Protein AF-A0A0S3T2E9-F1 (afdb_monomer)

Nearest PDB structures (foldseek):
  4ppu-assembly1_A-2  TM=9.174E-01  e=3.059E-20  Arabidopsis thaliana
  4ppv-assembly1_A-2  TM=9.231E-01  e=8.666E-20  Arabidopsis thaliana
  6hjw-assembly1_A  TM=9.260E-01  e=7.290E-19  Zea mays
  5w6y-assembly1_A  TM=8.974E-01  e=1.015E-18  Physcomitrium patens
  6h3p-assembly1_B  TM=9.304E-01  e=1.329E-16  Zea mays

Structure (mmCIF, N/CA/C/O backbone):
data_AF-A0A0S3T2E9-F1
#
_entry.id   AF-A0A0S3T2E9-F1
#
loop_
_atom_site.group_PDB
_atom_site.id
_atom_site.type_symbol
_atom_site.label_atom_id
_atom_site.label_alt_id
_atom_site.label_comp_id
_atom_site.label_asym_id
_atom_site.label_entity_id
_atom_site.label_seq_id
_atom_site.pdbx_PDB_ins_code
_atom_site.Cartn_x
_atom_site.Cartn_y
_atom_site.Cartn_z
_atom_site.occupancy
_atom_site.B_iso_or_equiv
_atom_site.auth_seq_id
_atom_site.auth_comp_id
_atom_site.auth_asym_id
_atom_site.auth_atom_id
_atom_site.pdbx_PDB_model_num
ATOM 1 N N . MET A 1 1 ? 23.818 -41.810 15.543 1.00 34.84 1 MET A N 1
ATOM 2 C CA . MET A 1 1 ? 24.641 -41.874 14.319 1.00 34.84 1 MET A CA 1
ATOM 3 C C . MET A 1 1 ? 23.727 -41.564 13.155 1.00 34.84 1 MET A C 1
ATOM 5 O O . MET A 1 1 ? 22.864 -42.369 12.834 1.00 34.84 1 MET A O 1
ATOM 9 N N . GLU A 1 2 ? 23.840 -40.336 12.664 1.00 32.97 2 GLU A N 1
ATOM 10 C CA . GLU A 1 2 ? 23.031 -39.738 11.602 1.00 32.97 2 GLU A CA 1
ATOM 11 C C . GLU A 1 2 ? 23.314 -40.401 10.249 1.00 32.97 2 GLU A C 1
ATOM 13 O O . GLU A 1 2 ? 24.470 -40.634 9.898 1.00 32.97 2 GLU A O 1
ATOM 18 N N . ALA A 1 3 ? 22.259 -40.667 9.479 1.00 31.02 3 ALA A N 1
ATOM 19 C CA . ALA A 1 3 ? 22.350 -40.986 8.062 1.00 31.02 3 ALA A CA 1
ATOM 20 C C . ALA A 1 3 ? 22.000 -39.720 7.269 1.00 31.02 3 ALA A C 1
ATOM 22 O O . ALA A 1 3 ? 20.840 -39.321 7.178 1.00 31.02 3 ALA A O 1
ATOM 23 N N . ILE A 1 4 ? 23.031 -39.066 6.736 1.00 31.66 4 ILE A N 1
ATOM 24 C CA . ILE A 1 4 ? 22.919 -37.922 5.832 1.00 31.66 4 ILE A CA 1
ATOM 25 C C . ILE A 1 4 ? 22.597 -38.469 4.437 1.00 31.66 4 ILE A C 1
ATOM 27 O O . ILE A 1 4 ? 23.461 -39.036 3.769 1.00 31.66 4 ILE A O 1
ATOM 31 N N . LEU A 1 5 ? 21.350 -38.305 3.996 1.00 34.97 5 LEU A N 1
ATOM 32 C CA . LEU A 1 5 ? 20.956 -38.501 2.602 1.00 34.97 5 LEU A CA 1
ATOM 33 C C . LEU A 1 5 ? 21.457 -37.306 1.780 1.00 34.97 5 LEU A C 1
ATOM 35 O O . LEU A 1 5 ? 20.970 -36.184 1.914 1.00 34.97 5 LEU A O 1
ATOM 39 N N . GLN A 1 6 ? 22.467 -37.561 0.949 1.00 32.22 6 GLN A N 1
ATOM 40 C CA . GLN A 1 6 ? 22.971 -36.622 -0.046 1.00 32.22 6 GLN A CA 1
ATOM 41 C C . GLN A 1 6 ? 21.934 -36.438 -1.163 1.00 32.22 6 GLN A C 1
ATOM 43 O O . GLN A 1 6 ? 21.654 -37.366 -1.918 1.00 32.22 6 GLN A O 1
ATOM 48 N N . LEU A 1 7 ? 21.392 -35.228 -1.293 1.00 34.00 7 LEU A N 1
ATOM 49 C CA . LEU A 1 7 ? 20.708 -34.777 -2.504 1.00 34.00 7 LEU A CA 1
ATOM 50 C C . LEU A 1 7 ? 21.764 -34.240 -3.481 1.00 34.00 7 LEU A C 1
ATOM 52 O O . LEU A 1 7 ? 22.443 -33.255 -3.192 1.00 34.00 7 LEU A O 1
ATOM 56 N N . GLN A 1 8 ? 21.919 -34.902 -4.630 1.00 31.94 8 GLN A N 1
ATOM 57 C CA . GLN A 1 8 ? 22.721 -34.405 -5.751 1.00 31.94 8 GLN A CA 1
ATOM 58 C C . GLN A 1 8 ? 22.054 -33.168 -6.386 1.00 31.94 8 GLN A C 1
ATOM 60 O O . GLN A 1 8 ? 20.843 -33.188 -6.609 1.00 31.94 8 GLN A O 1
ATOM 65 N N . PRO A 1 9 ? 22.811 -32.118 -6.755 1.00 38.69 9 PRO A N 1
ATOM 66 C CA . PRO A 1 9 ? 22.281 -31.002 -7.524 1.00 38.69 9 PRO A CA 1
ATOM 67 C C . PRO A 1 9 ? 22.442 -31.284 -9.026 1.00 38.69 9 PRO A C 1
ATOM 69 O O . PRO A 1 9 ? 23.556 -31.312 -9.546 1.00 38.69 9 PRO A O 1
ATOM 72 N N . LEU A 1 10 ? 21.334 -31.459 -9.745 1.00 31.42 10 LEU A N 1
ATOM 73 C CA . LEU A 1 10 ? 21.306 -31.413 -11.211 1.00 31.42 10 LEU A CA 1
ATOM 74 C C . LEU A 1 10 ? 20.661 -30.099 -11.659 1.00 31.42 10 LEU A C 1
ATOM 76 O O . LEU A 1 10 ? 19.488 -30.043 -12.004 1.00 31.42 10 LEU A O 1
ATOM 80 N N . LEU A 1 11 ? 21.456 -29.031 -11.662 1.00 32.81 11 LEU A N 1
ATOM 81 C CA . LEU A 1 11 ? 21.199 -27.829 -12.455 1.00 32.81 11 LEU A CA 1
ATOM 82 C C . LEU A 1 11 ? 22.485 -27.531 -13.230 1.00 32.81 11 LEU A C 1
ATOM 84 O O . LEU A 1 11 ? 23.512 -27.158 -12.665 1.00 32.81 11 LEU A O 1
ATOM 88 N N . ASN A 1 12 ? 22.444 -27.798 -14.534 1.00 28.91 12 ASN A N 1
ATOM 89 C CA . ASN A 1 12 ? 23.559 -27.649 -15.463 1.00 28.91 12 ASN A CA 1
ATOM 90 C C . ASN A 1 12 ? 23.765 -26.156 -15.786 1.00 28.91 12 ASN A C 1
ATOM 92 O O . ASN A 1 12 ? 23.205 -25.623 -16.741 1.00 28.91 12 ASN A O 1
ATOM 96 N N . ILE A 1 13 ? 24.540 -25.463 -14.946 1.00 35.50 13 ILE A N 1
ATOM 97 C CA . ILE A 1 13 ? 24.878 -24.036 -15.076 1.00 35.50 13 ILE A CA 1
ATOM 98 C C . ILE A 1 13 ? 26.020 -23.881 -16.093 1.00 35.50 13 ILE A C 1
ATOM 100 O O . ILE A 1 13 ? 27.179 -23.693 -15.725 1.00 35.50 13 ILE A O 1
ATOM 104 N N . LYS A 1 14 ? 25.721 -23.994 -17.393 1.00 30.06 14 LYS A N 1
ATOM 105 C CA . LYS A 1 14 ? 26.705 -23.724 -18.464 1.00 30.06 14 LYS A CA 1
ATOM 106 C C . LYS A 1 14 ? 26.243 -22.775 -19.570 1.00 30.06 14 LYS A C 1
ATOM 108 O O . LYS A 1 14 ? 26.905 -22.668 -20.596 1.00 30.06 14 LYS A O 1
ATOM 113 N N . SER A 1 15 ? 25.177 -22.006 -19.375 1.00 33.12 15 SER A N 1
ATOM 114 C CA . SER A 1 15 ? 24.866 -20.891 -20.283 1.00 33.12 15 SER A CA 1
ATOM 115 C C . SER A 1 15 ? 24.197 -19.742 -19.545 1.00 33.12 15 SER A C 1
ATOM 117 O O . SER A 1 15 ? 22.994 -19.548 -19.625 1.00 33.12 15 SER A O 1
ATOM 119 N N . ILE A 1 16 ? 25.000 -18.971 -18.814 1.00 32.75 16 ILE A N 1
ATOM 120 C CA . ILE A 1 16 ? 24.655 -17.592 -18.465 1.00 32.75 16 ILE A CA 1
ATOM 121 C C . ILE A 1 16 ? 25.802 -16.744 -19.002 1.00 32.75 16 ILE A C 1
ATOM 123 O O . ILE A 1 16 ? 26.872 -16.656 -18.399 1.00 32.75 16 ILE A O 1
ATOM 127 N N . CYS A 1 17 ? 25.603 -16.206 -20.205 1.00 27.00 17 CYS A N 1
ATOM 128 C CA . CYS A 1 17 ? 26.492 -15.209 -20.778 1.00 27.00 17 CYS A CA 1
ATOM 129 C C . CYS A 1 17 ? 26.512 -13.987 -19.857 1.00 27.00 17 CYS A C 1
ATOM 131 O O . CYS A 1 17 ? 25.498 -13.327 -19.639 1.00 27.00 17 CYS A O 1
ATOM 133 N N . TYR A 1 18 ? 27.693 -13.699 -19.322 1.00 34.84 18 TYR A N 1
ATOM 134 C CA . TYR A 1 18 ? 28.012 -12.425 -18.702 1.00 34.84 18 TYR A CA 1
ATOM 135 C C . TYR A 1 18 ? 28.008 -11.334 -19.773 1.00 34.84 18 TYR A C 1
ATOM 137 O O . TYR A 1 18 ? 28.762 -11.454 -20.733 1.00 34.84 18 TYR A O 1
ATOM 145 N N . LEU A 1 19 ? 27.197 -10.287 -19.577 1.00 31.33 19 LEU A N 1
ATOM 146 C CA . LEU A 1 19 ? 27.531 -8.859 -19.746 1.00 31.33 19 LEU A CA 1
ATOM 147 C C . LEU A 1 19 ? 26.244 -8.020 -19.838 1.00 31.33 19 LEU A C 1
ATOM 149 O O . LEU A 1 19 ? 25.666 -7.850 -20.906 1.00 31.33 19 LEU A O 1
ATOM 153 N N . SER A 1 20 ? 25.840 -7.415 -18.722 1.00 30.44 20 SER A N 1
ATOM 154 C CA . SER A 1 20 ? 25.191 -6.100 -18.735 1.00 30.44 20 SER A CA 1
ATOM 155 C C . SER A 1 20 ? 25.573 -5.350 -17.446 1.00 30.44 20 SER A C 1
ATOM 157 O O . SER A 1 20 ? 25.893 -5.990 -16.434 1.00 30.44 20 SER A O 1
ATOM 159 N N . PRO A 1 21 ? 25.667 -4.009 -17.473 1.00 33.84 21 PRO A N 1
ATOM 160 C CA . PRO A 1 21 ? 26.089 -3.235 -16.317 1.00 33.84 21 PRO A CA 1
ATOM 161 C C . PRO A 1 21 ? 25.023 -3.355 -15.225 1.00 33.84 21 PRO A C 1
ATOM 163 O O . PRO A 1 21 ? 23.866 -2.999 -15.425 1.00 33.84 21 PRO A O 1
ATOM 166 N N . LYS A 1 22 ? 25.436 -3.898 -14.076 1.00 30.44 22 LYS A N 1
ATOM 167 C CA . LYS A 1 22 ? 24.608 -4.107 -12.882 1.00 30.44 22 LYS A CA 1
ATOM 168 C C . LYS A 1 22 ? 23.787 -2.844 -12.572 1.00 30.44 22 LYS A C 1
ATOM 170 O O . LYS A 1 22 ? 24.407 -1.793 -12.383 1.00 30.44 22 LYS A O 1
ATOM 175 N N . PRO A 1 23 ? 22.454 -2.914 -12.415 1.00 31.58 23 PRO A N 1
ATOM 176 C CA . PRO A 1 23 ? 21.771 -1.887 -11.652 1.00 31.58 23 PRO A CA 1
ATOM 177 C C . PRO A 1 23 ? 22.302 -1.980 -10.218 1.00 31.58 23 PRO A C 1
ATOM 179 O O . PRO A 1 23 ? 22.305 -3.048 -9.599 1.00 31.58 23 PRO A O 1
ATOM 182 N N . ILE A 1 24 ? 22.822 -0.869 -9.700 1.00 34.72 24 ILE A N 1
ATOM 183 C CA . ILE A 1 24 ? 23.063 -0.718 -8.268 1.00 34.72 24 ILE A CA 1
ATOM 184 C C . ILE A 1 24 ? 21.674 -0.733 -7.632 1.00 34.72 24 ILE A C 1
ATOM 186 O O . ILE A 1 24 ? 21.003 0.291 -7.576 1.00 34.72 24 ILE A O 1
ATOM 190 N N . ILE A 1 25 ? 21.218 -1.911 -7.203 1.00 37.31 25 ILE A N 1
ATOM 191 C CA . ILE A 1 25 ? 20.037 -2.028 -6.355 1.00 37.31 25 ILE A CA 1
ATOM 192 C C . ILE A 1 25 ? 20.420 -1.345 -5.045 1.00 37.31 25 ILE A C 1
ATOM 194 O O . ILE A 1 25 ? 21.145 -1.910 -4.223 1.00 37.31 25 ILE A O 1
ATOM 198 N N . PHE A 1 26 ? 19.977 -0.103 -4.864 1.00 32.19 26 PHE A N 1
ATOM 199 C CA . PHE A 1 26 ? 20.028 0.560 -3.571 1.00 32.19 26 PHE A CA 1
ATOM 200 C C . PHE A 1 26 ? 19.029 -0.171 -2.668 1.00 32.19 26 PHE A C 1
ATOM 202 O O . PHE A 1 26 ? 17.847 0.158 -2.603 1.00 32.19 26 PHE A O 1
ATOM 209 N N . LEU A 1 27 ? 19.491 -1.230 -1.999 1.00 36.09 27 LEU A N 1
ATOM 210 C CA . LEU A 1 27 ? 18.759 -1.831 -0.895 1.00 36.09 27 LEU A CA 1
ATOM 211 C C . LEU A 1 27 ? 18.728 -0.796 0.230 1.00 36.09 27 LEU A C 1
ATOM 213 O O . LEU A 1 27 ? 19.601 -0.786 1.093 1.00 36.09 27 LEU A O 1
ATOM 217 N N . HIS A 1 28 ? 17.705 0.056 0.261 1.00 35.88 28 HIS A N 1
ATOM 218 C CA . HIS A 1 28 ? 17.359 0.802 1.469 1.00 35.88 28 HIS A CA 1
ATOM 219 C C . HIS A 1 28 ? 16.667 -0.144 2.467 1.00 35.88 28 HIS A C 1
ATOM 221 O O . HIS A 1 28 ? 15.559 0.092 2.942 1.00 35.88 28 HIS A O 1
ATOM 227 N N . GLN A 1 29 ? 17.314 -1.272 2.768 1.00 37.31 29 GLN A N 1
ATOM 228 C CA . GLN A 1 29 ? 16.995 -2.043 3.954 1.00 37.31 29 GLN A CA 1
ATOM 229 C C . GLN A 1 29 ? 17.693 -1.322 5.101 1.00 37.31 29 GLN A C 1
ATOM 231 O O . GLN A 1 29 ? 18.920 -1.261 5.145 1.00 37.31 29 GLN A O 1
ATOM 236 N N . ASN A 1 30 ? 16.905 -0.722 5.992 1.00 32.94 30 ASN A N 1
ATOM 237 C CA . ASN A 1 30 ? 17.382 -0.087 7.217 1.00 32.94 30 ASN A CA 1
ATOM 238 C C . ASN A 1 30 ? 18.046 -1.135 8.132 1.00 32.94 30 ASN A C 1
ATOM 240 O O . ASN A 1 30 ? 17.470 -1.557 9.134 1.00 32.94 30 ASN A O 1
ATOM 244 N N . PHE A 1 31 ? 19.262 -1.569 7.806 1.00 30.44 31 PHE A N 1
ATOM 245 C CA . PHE A 1 31 ? 20.109 -2.303 8.729 1.00 30.44 31 PHE A CA 1
ATOM 246 C C . PHE A 1 31 ? 20.724 -1.291 9.687 1.00 30.44 31 PHE A C 1
ATOM 248 O O . PHE A 1 31 ? 21.661 -0.568 9.350 1.00 30.44 31 PHE A O 1
ATOM 255 N N . ARG A 1 32 ? 20.191 -1.235 10.910 1.00 27.89 32 ARG A N 1
ATOM 256 C CA . ARG A 1 32 ? 20.939 -0.634 12.017 1.00 27.89 32 ARG A CA 1
ATOM 257 C C . ARG A 1 32 ? 22.253 -1.413 12.187 1.00 27.89 32 ARG A C 1
ATOM 259 O O . ARG A 1 32 ? 22.231 -2.640 12.076 1.00 27.89 32 ARG A O 1
ATOM 266 N N . PRO A 1 33 ? 23.385 -0.739 12.453 1.00 24.70 33 PRO A N 1
ATOM 267 C CA . PRO A 1 33 ? 24.666 -1.412 12.607 1.00 24.70 33 PRO A CA 1
ATOM 268 C C . PRO A 1 33 ? 24.594 -2.413 13.765 1.00 24.70 33 PRO A C 1
ATOM 270 O O . PRO A 1 33 ? 24.271 -2.054 14.897 1.00 24.70 33 PRO A O 1
ATOM 273 N N . LEU A 1 34 ? 24.888 -3.680 13.467 1.00 28.44 34 LEU A N 1
ATOM 274 C CA . LEU A 1 34 ? 25.028 -4.743 14.457 1.00 28.44 34 LEU A CA 1
ATOM 275 C C . LEU A 1 34 ? 26.347 -4.536 15.210 1.00 28.44 34 LEU A C 1
ATOM 277 O O . LEU A 1 34 ? 27.395 -5.034 14.801 1.00 28.44 34 LEU A O 1
ATOM 281 N N . THR A 1 35 ? 26.317 -3.790 16.311 1.00 29.17 35 THR A N 1
ATOM 282 C CA . THR A 1 35 ? 27.410 -3.809 17.288 1.00 29.17 35 THR A CA 1
ATOM 283 C C . THR A 1 35 ? 27.222 -4.996 18.232 1.00 29.17 35 THR A C 1
ATOM 285 O O . THR A 1 35 ? 26.118 -5.316 18.668 1.00 29.17 35 THR A O 1
ATOM 288 N N . ARG A 1 36 ? 28.325 -5.701 18.507 1.00 30.69 36 ARG A N 1
ATOM 289 C CA . ARG A 1 36 ? 28.404 -6.987 19.224 1.00 30.69 36 ARG A CA 1
ATOM 290 C C . ARG A 1 36 ? 28.204 -6.844 20.743 1.00 30.69 36 ARG A C 1
ATOM 292 O O . ARG A 1 36 ? 28.965 -7.400 21.528 1.00 30.69 36 ARG A O 1
ATOM 299 N N . SER A 1 37 ? 27.179 -6.112 21.151 1.00 27.97 37 SER A N 1
ATOM 300 C CA . SER A 1 37 ? 26.764 -5.949 22.542 1.00 27.97 37 SER A CA 1
ATOM 301 C C . SER A 1 37 ? 25.318 -6.403 22.639 1.00 27.97 37 SER A C 1
ATOM 303 O O . SER A 1 37 ? 24.521 -6.019 21.793 1.00 27.97 37 SER A O 1
ATOM 305 N N . ARG A 1 38 ? 25.009 -7.257 23.626 1.00 31.12 38 ARG A N 1
ATOM 306 C CA . ARG A 1 38 ? 23.675 -7.798 23.963 1.00 31.12 38 ARG A CA 1
ATOM 307 C C . ARG A 1 38 ? 22.554 -6.871 23.462 1.00 31.12 38 ARG A C 1
ATOM 309 O O . ARG A 1 38 ? 22.278 -5.849 24.081 1.00 31.12 38 ARG A O 1
ATOM 316 N N . VAL A 1 39 ? 21.983 -7.192 22.299 1.00 31.64 39 VAL A N 1
ATOM 317 C CA . VAL A 1 39 ? 21.050 -6.298 21.611 1.00 31.64 39 VAL A CA 1
ATOM 318 C C . VAL A 1 39 ? 19.701 -6.401 22.308 1.00 31.64 39 VAL A C 1
ATOM 320 O O . VAL A 1 39 ? 18.877 -7.248 21.977 1.00 31.64 39 VAL A O 1
ATOM 323 N N . THR A 1 40 ? 19.462 -5.540 23.290 1.00 26.44 40 THR A N 1
ATOM 324 C CA . THR A 1 40 ? 18.099 -5.103 23.567 1.00 26.44 40 THR A CA 1
ATOM 325 C C . THR A 1 40 ? 17.704 -4.195 22.405 1.00 26.44 40 THR A C 1
ATOM 327 O O . THR A 1 40 ? 18.130 -3.044 22.315 1.00 26.44 40 THR A O 1
ATOM 330 N N . PHE A 1 41 ? 16.932 -4.727 21.454 1.00 32.59 41 PHE A N 1
ATOM 331 C CA . PHE A 1 41 ? 16.253 -3.903 20.457 1.00 32.59 41 PHE A CA 1
ATOM 332 C C . PHE A 1 41 ? 15.190 -3.074 21.189 1.00 32.59 41 PHE A C 1
ATOM 334 O O . PHE A 1 41 ? 14.021 -3.432 21.225 1.00 32.59 41 PHE A O 1
ATOM 341 N N . CYS A 1 42 ? 15.591 -1.961 21.804 1.00 29.56 42 CYS A N 1
ATOM 342 C CA . CYS A 1 42 ? 14.651 -0.917 22.194 1.00 29.56 42 CYS A CA 1
ATOM 343 C C . CYS A 1 42 ? 14.194 -0.217 20.908 1.00 29.56 42 CYS A C 1
ATOM 345 O O . CYS A 1 42 ? 14.754 0.804 20.503 1.00 29.56 42 CYS A O 1
ATOM 347 N N . SER A 1 43 ? 13.209 -0.790 20.216 1.00 40.94 43 SER A N 1
ATOM 348 C CA . SER A 1 43 ? 12.383 0.001 19.310 1.00 40.94 43 SER A CA 1
ATOM 349 C C . SER A 1 43 ? 11.519 0.898 20.189 1.00 40.94 43 SER A C 1
ATOM 351 O O . SER A 1 43 ? 10.707 0.410 20.970 1.00 40.94 43 SER A O 1
ATOM 353 N N . SER A 1 44 ? 11.735 2.207 20.118 1.00 44.22 44 SER A N 1
ATOM 354 C CA . SER A 1 44 ? 10.836 3.196 20.709 1.00 44.22 44 SER A CA 1
ATOM 355 C C . SER A 1 44 ? 9.416 2.970 20.191 1.00 44.22 44 SER A C 1
ATOM 357 O O . SER A 1 44 ? 9.244 2.749 18.991 1.00 44.22 44 SER A O 1
ATOM 359 N N . SER A 1 45 ? 8.420 3.031 21.074 1.00 43.59 45 SER A N 1
ATOM 360 C CA . SER A 1 45 ? 7.013 2.938 20.689 1.00 43.59 45 SER A CA 1
ATOM 361 C C . SER A 1 45 ? 6.645 4.043 19.677 1.00 43.59 45 SER A C 1
ATOM 363 O O . SER A 1 45 ? 7.144 5.169 19.790 1.00 43.59 45 SER A O 1
ATOM 365 N N . PRO A 1 46 ? 5.791 3.758 18.679 1.00 52.03 46 PRO A N 1
ATOM 366 C CA . PRO A 1 46 ? 5.291 4.737 17.730 1.00 52.03 46 PRO A CA 1
ATOM 367 C C . PRO A 1 46 ? 4.527 5.845 18.462 1.00 52.03 46 PRO A C 1
ATOM 369 O O . PRO A 1 46 ? 3.462 5.633 19.032 1.00 52.03 46 PRO A O 1
ATOM 372 N N . THR A 1 47 ? 5.079 7.051 18.444 1.00 56.12 47 THR A N 1
ATOM 373 C CA . THR A 1 47 ? 4.377 8.294 18.778 1.00 56.12 47 THR A CA 1
ATOM 374 C C . THR A 1 47 ? 3.710 8.872 17.525 1.00 56.12 47 THR A C 1
ATOM 376 O O . THR A 1 47 ? 4.215 8.631 16.423 1.00 56.12 47 THR A O 1
ATOM 379 N N . PRO A 1 48 ? 2.661 9.711 17.640 1.00 54.00 48 PRO A N 1
ATOM 380 C CA . PRO A 1 48 ? 2.049 10.387 16.487 1.00 54.00 48 PRO A CA 1
ATOM 381 C C . PRO A 1 48 ? 3.066 11.112 15.584 1.00 54.00 48 PRO A C 1
ATOM 383 O O . PRO A 1 48 ? 2.982 11.045 14.358 1.00 54.00 48 PRO A O 1
ATOM 386 N N . PHE A 1 49 ? 4.092 11.730 16.182 1.00 48.59 49 PHE A N 1
ATOM 387 C CA . PHE A 1 49 ? 5.197 12.364 15.455 1.00 48.59 49 PHE A CA 1
ATOM 388 C C . PHE A 1 49 ? 6.066 11.350 14.689 1.00 48.59 49 PHE A C 1
ATOM 390 O O . PHE A 1 49 ? 6.400 11.565 13.523 1.00 48.59 49 PHE A O 1
ATOM 397 N N . SER A 1 50 ? 6.398 10.211 15.305 1.00 64.31 50 SER A N 1
ATOM 398 C CA . SER A 1 50 ? 7.134 9.142 14.617 1.00 64.31 50 SER A CA 1
ATOM 399 C C . SER A 1 50 ? 6.318 8.491 13.491 1.00 64.31 50 SER A C 1
ATOM 401 O O . SER A 1 50 ? 6.883 8.150 12.454 1.00 64.31 50 SER A O 1
ATOM 403 N N . THR A 1 51 ? 4.989 8.413 13.638 1.00 71.25 51 THR A N 1
ATOM 404 C CA . THR A 1 51 ? 4.065 7.912 12.611 1.00 71.25 51 THR A CA 1
ATOM 405 C C . THR A 1 51 ? 4.136 8.779 11.356 1.00 71.25 51 THR A C 1
ATOM 407 O O . THR A 1 51 ? 4.278 8.245 10.258 1.00 71.25 51 THR A O 1
ATOM 410 N N . GLY A 1 52 ? 4.121 10.109 11.505 1.00 71.88 52 GLY A N 1
ATOM 411 C CA . GLY A 1 52 ? 4.265 11.042 10.382 1.00 71.88 52 GLY A CA 1
ATOM 412 C C . GLY A 1 52 ? 5.576 10.856 9.610 1.00 71.88 52 GLY A C 1
ATOM 413 O O . GLY A 1 52 ? 5.561 10.743 8.384 1.00 71.88 52 GLY A O 1
ATOM 414 N N . ASN A 1 53 ? 6.703 10.743 10.319 1.00 82.31 53 ASN A N 1
ATOM 415 C CA . ASN A 1 53 ? 8.011 10.528 9.691 1.00 82.31 53 ASN A CA 1
ATOM 416 C C . ASN A 1 53 ? 8.114 9.162 8.993 1.00 82.31 53 ASN A C 1
ATOM 418 O O . ASN A 1 53 ? 8.624 9.093 7.874 1.00 82.31 53 ASN A O 1
ATOM 422 N N . SER A 1 54 ? 7.584 8.092 9.599 1.00 87.44 54 SER A N 1
ATOM 423 C CA . SER A 1 54 ? 7.522 6.768 8.963 1.00 87.44 54 SER A CA 1
ATOM 424 C C . SER A 1 54 ? 6.717 6.793 7.665 1.00 87.44 54 SER A C 1
ATOM 426 O O . SER A 1 54 ? 7.166 6.246 6.660 1.00 87.44 54 SER A O 1
ATOM 428 N N . LEU A 1 55 ? 5.558 7.462 7.642 1.00 90.75 55 LEU A N 1
ATOM 429 C CA . LEU A 1 55 ? 4.740 7.571 6.431 1.00 90.75 55 LEU A CA 1
ATOM 430 C C . LEU A 1 55 ? 5.482 8.294 5.299 1.00 90.75 55 LEU A C 1
ATOM 432 O O . LEU A 1 55 ? 5.424 7.844 4.157 1.00 90.75 55 LEU A O 1
ATOM 436 N N . ILE A 1 56 ? 6.220 9.365 5.611 1.00 91.75 56 ILE A N 1
ATOM 437 C CA . ILE A 1 56 ? 7.021 10.115 4.630 1.00 91.75 56 ILE A CA 1
ATOM 438 C C . ILE A 1 56 ? 8.141 9.242 4.044 1.00 91.75 56 ILE A C 1
ATOM 440 O O . ILE A 1 56 ? 8.369 9.292 2.838 1.00 91.75 56 ILE A O 1
ATOM 444 N N . GLN A 1 57 ? 8.813 8.422 4.856 1.00 93.00 57 GLN A N 1
ATOM 445 C CA . GLN A 1 57 ? 9.847 7.495 4.368 1.00 93.00 57 GLN A CA 1
ATOM 446 C C . GLN A 1 57 ? 9.259 6.352 3.527 1.00 93.00 57 GLN A C 1
ATOM 448 O O . GLN A 1 57 ? 9.853 5.905 2.543 1.00 93.00 57 GLN A O 1
ATOM 453 N N . GLN A 1 58 ? 8.072 5.870 3.894 1.00 96.31 58 GLN A N 1
ATOM 454 C CA . GLN A 1 58 ? 7.370 4.846 3.123 1.00 96.31 58 GLN A CA 1
ATOM 455 C C . GLN A 1 58 ? 6.897 5.382 1.761 1.00 96.31 58 GLN A C 1
ATOM 457 O O . GLN A 1 58 ? 6.913 4.627 0.792 1.00 96.31 58 GLN A O 1
ATOM 462 N N . GLU A 1 59 ? 6.551 6.675 1.649 1.00 96.75 59 GLU A N 1
ATOM 463 C CA . GLU A 1 59 ? 6.330 7.324 0.344 1.00 96.75 59 GLU A CA 1
ATOM 464 C C . GLU A 1 59 ? 7.572 7.205 -0.547 1.00 96.75 59 GLU A C 1
ATOM 466 O O . GLU A 1 59 ? 7.455 6.772 -1.690 1.00 96.75 59 GLU A O 1
ATOM 471 N N . ASP A 1 60 ? 8.756 7.535 -0.017 1.00 96.31 60 ASP A N 1
ATOM 472 C CA . ASP A 1 60 ? 10.014 7.469 -0.774 1.00 96.31 60 ASP A CA 1
ATOM 473 C C . ASP A 1 60 ? 10.287 6.040 -1.247 1.00 96.31 60 ASP A C 1
ATOM 475 O O . ASP A 1 60 ? 10.583 5.809 -2.418 1.00 96.31 60 ASP A O 1
ATOM 479 N N . THR A 1 61 ? 10.095 5.065 -0.356 1.00 97.19 61 THR A N 1
ATOM 480 C CA . THR A 1 61 ? 10.295 3.640 -0.654 1.00 97.19 61 THR A CA 1
ATOM 481 C C . THR A 1 61 ? 9.395 3.164 -1.796 1.00 97.19 61 THR A C 1
ATOM 483 O O . THR A 1 61 ? 9.857 2.448 -2.686 1.00 97.19 61 THR A O 1
ATOM 486 N N . ILE A 1 62 ? 8.122 3.577 -1.807 1.00 98.00 62 ILE A N 1
ATOM 487 C CA . ILE A 1 62 ? 7.192 3.249 -2.896 1.00 98.00 62 ILE A CA 1
ATOM 488 C C . ILE A 1 62 ? 7.648 3.902 -4.198 1.00 98.00 62 ILE A C 1
ATOM 490 O O . ILE A 1 62 ? 7.723 3.218 -5.216 1.00 98.00 62 ILE A O 1
ATOM 494 N N . ILE A 1 63 ? 7.982 5.197 -4.174 1.00 96.88 63 ILE A N 1
ATOM 495 C CA . ILE A 1 63 ? 8.406 5.928 -5.375 1.00 96.88 63 ILE A CA 1
ATOM 496 C C . ILE A 1 63 ? 9.637 5.261 -5.994 1.00 96.88 63 ILE A C 1
ATOM 498 O O . ILE A 1 63 ? 9.628 4.971 -7.189 1.00 96.88 63 ILE A O 1
ATOM 502 N N . PHE A 1 64 ? 10.662 4.952 -5.195 1.00 96.31 64 PHE A N 1
ATOM 503 C CA . PHE A 1 64 ? 11.854 4.262 -5.690 1.00 96.31 64 PHE A CA 1
ATOM 504 C C . PHE A 1 64 ? 11.533 2.870 -6.234 1.00 96.31 64 PHE A C 1
ATOM 506 O O . PHE A 1 64 ? 11.990 2.529 -7.320 1.00 96.31 64 PHE A O 1
ATOM 513 N N . SER A 1 65 ? 10.702 2.090 -5.538 1.00 96.94 65 SER A N 1
ATOM 514 C CA . SER A 1 65 ? 10.334 0.743 -5.996 1.00 96.94 65 SER A CA 1
ATOM 515 C C . SER A 1 65 ? 9.612 0.779 -7.348 1.00 96.94 65 SER A C 1
ATOM 517 O O . SER A 1 65 ? 9.936 -0.006 -8.238 1.00 96.94 65 SER A O 1
ATOM 519 N N . LEU A 1 66 ? 8.687 1.728 -7.541 1.00 96.19 66 LEU A N 1
ATOM 520 C CA . LEU A 1 66 ? 7.978 1.916 -8.811 1.00 96.19 66 LEU A CA 1
ATOM 521 C C . LEU A 1 66 ? 8.924 2.376 -9.928 1.00 96.19 66 LEU A C 1
ATOM 523 O O . LEU A 1 66 ? 8.871 1.835 -11.032 1.00 96.19 66 LEU A O 1
ATOM 527 N N . LEU A 1 67 ? 9.812 3.337 -9.643 1.00 93.81 67 LEU A N 1
ATOM 528 C CA . LEU A 1 67 ? 10.825 3.802 -10.597 1.00 93.81 67 LEU A CA 1
ATOM 529 C C . LEU A 1 67 ? 11.734 2.655 -11.048 1.00 93.81 67 LEU A C 1
ATOM 531 O O . LEU A 1 67 ? 11.962 2.504 -12.249 1.00 93.81 67 LEU A O 1
ATOM 535 N N . GLU A 1 68 ? 12.184 1.810 -10.122 1.00 92.31 68 GLU A N 1
ATOM 536 C CA . GLU A 1 68 ? 12.983 0.628 -10.441 1.00 92.31 68 GLU A CA 1
ATOM 537 C C . GLU A 1 68 ? 12.192 -0.388 -11.270 1.00 92.31 68 GLU A C 1
ATOM 539 O O . GLU A 1 68 ? 12.690 -0.875 -12.287 1.00 92.31 68 GLU A O 1
ATOM 544 N N . ARG A 1 69 ? 10.929 -0.656 -10.913 1.00 93.25 69 ARG A N 1
ATOM 545 C CA . ARG A 1 69 ? 10.080 -1.579 -11.674 1.00 93.25 69 ARG A CA 1
ATOM 546 C C . ARG A 1 69 ? 9.802 -1.089 -13.096 1.00 93.25 69 ARG A C 1
ATOM 548 O O . ARG A 1 69 ? 9.773 -1.911 -14.013 1.00 93.25 69 ARG A O 1
ATOM 555 N N . SER A 1 70 ? 9.664 0.221 -13.313 1.00 91.44 70 SER A N 1
ATOM 556 C CA . SER A 1 70 ? 9.412 0.803 -14.646 1.00 91.44 70 SER A CA 1
ATOM 557 C C . SER A 1 70 ? 10.551 0.623 -15.649 1.00 91.44 70 SER A C 1
ATOM 559 O O . SER A 1 70 ? 10.427 0.958 -16.827 1.00 91.44 70 SER A O 1
ATOM 561 N N . GLN A 1 71 ? 11.700 0.114 -15.207 1.00 86.88 71 GLN A N 1
ATOM 562 C CA . GLN A 1 71 ? 12.814 -0.178 -16.101 1.00 86.88 71 GLN A CA 1
ATOM 563 C C . GLN A 1 71 ? 12.559 -1.421 -16.959 1.00 86.88 71 GLN A C 1
ATOM 565 O O . GLN A 1 71 ? 13.150 -1.532 -18.036 1.00 86.88 71 GLN A O 1
ATOM 570 N N . TYR A 1 72 ? 11.655 -2.295 -16.515 1.00 87.75 72 TYR A N 1
ATOM 571 C CA . TYR A 1 72 ? 11.402 -3.604 -17.103 1.00 87.75 72 TYR A CA 1
ATOM 572 C C . TYR A 1 72 ? 10.029 -3.698 -17.769 1.00 87.75 72 TYR A C 1
ATOM 574 O O . TYR A 1 72 ? 9.156 -2.843 -17.583 1.00 87.75 72 TYR A O 1
ATOM 582 N N . SER A 1 73 ? 9.842 -4.756 -18.553 1.00 83.50 73 SER A N 1
ATOM 583 C CA . SER A 1 73 ? 8.655 -4.941 -19.375 1.00 83.50 73 SER A CA 1
ATOM 584 C C . SER A 1 73 ? 7.441 -5.471 -18.628 1.00 83.50 73 SER A C 1
ATOM 586 O O . SER A 1 73 ? 7.554 -5.995 -17.519 1.00 83.50 73 SER A O 1
ATOM 588 N N . HIS A 1 74 ? 6.266 -5.268 -19.224 1.00 80.25 74 HIS A N 1
ATOM 589 C CA . HIS A 1 74 ? 5.017 -5.888 -18.779 1.00 80.25 74 HIS A CA 1
ATOM 590 C C . HIS A 1 74 ? 4.963 -7.352 -19.229 1.00 80.25 74 HIS A C 1
ATOM 592 O O . HIS A 1 74 ? 4.688 -8.245 -18.434 1.00 80.25 74 HIS A O 1
ATOM 598 N N . ASP A 1 75 ? 5.280 -7.591 -20.502 1.00 73.00 75 ASP A N 1
ATOM 599 C CA . ASP A 1 75 ? 5.200 -8.907 -21.129 1.00 73.00 75 ASP A CA 1
ATOM 600 C C . ASP A 1 75 ? 6.425 -9.729 -20.728 1.00 73.00 75 ASP A C 1
ATOM 602 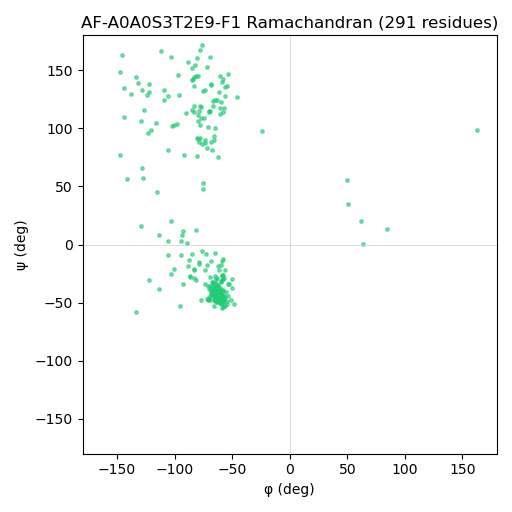O O . ASP A 1 75 ? 7.486 -9.674 -21.354 1.00 73.00 75 ASP A O 1
ATOM 606 N N . SER A 1 76 ? 6.297 -10.429 -19.605 1.00 75.25 76 SER A N 1
ATOM 607 C CA . SER A 1 76 ? 7.340 -11.282 -19.057 1.00 75.25 76 SER A CA 1
ATOM 608 C C . SER A 1 76 ? 6.777 -12.640 -18.687 1.00 75.25 76 SER A C 1
ATOM 610 O O . SER A 1 76 ? 5.741 -12.739 -18.028 1.00 75.25 76 SER A O 1
ATOM 612 N N . VAL A 1 77 ? 7.554 -13.679 -19.001 1.00 76.75 77 VAL A N 1
ATOM 613 C CA . VAL A 1 77 ? 7.320 -15.056 -18.539 1.00 76.75 77 VAL A CA 1
ATOM 614 C C . VAL A 1 77 ? 7.295 -15.163 -17.012 1.00 76.75 77 VAL A C 1
ATOM 616 O O . VAL A 1 77 ? 6.863 -16.171 -16.459 1.00 76.75 77 VAL A O 1
ATOM 619 N N . ALA A 1 78 ? 7.732 -14.115 -16.301 1.00 80.50 78 ALA A N 1
ATOM 620 C CA . ALA A 1 78 ? 7.669 -14.058 -14.853 1.00 80.50 78 ALA A CA 1
ATOM 621 C C . ALA A 1 78 ? 6.240 -14.202 -14.305 1.00 80.50 78 ALA A C 1
ATOM 623 O O . ALA A 1 78 ? 6.082 -14.682 -13.181 1.00 80.50 78 ALA A O 1
ATOM 624 N N . TYR A 1 79 ? 5.226 -13.815 -15.086 1.00 86.50 79 TYR A N 1
ATOM 625 C CA . TYR A 1 79 ? 3.809 -13.867 -14.712 1.00 86.50 79 TYR A CA 1
ATOM 626 C C . TYR A 1 79 ? 3.091 -15.144 -15.170 1.00 86.50 79 TYR A C 1
ATOM 628 O O . TYR A 1 79 ? 1.963 -15.399 -14.737 1.00 86.50 79 TYR A O 1
ATOM 636 N N . ASP A 1 80 ? 3.739 -15.971 -15.992 1.00 82.38 80 ASP A N 1
ATOM 637 C CA . ASP A 1 80 ? 3.140 -17.184 -16.542 1.00 82.38 80 ASP A CA 1
ATOM 638 C C . ASP A 1 80 ? 2.957 -18.238 -15.444 1.00 82.38 80 ASP A C 1
ATOM 640 O O . ASP A 1 80 ? 3.911 -18.761 -14.868 1.00 82.38 80 ASP A O 1
ATOM 644 N N . LYS A 1 81 ? 1.695 -18.563 -15.143 1.00 78.06 81 LYS A N 1
ATOM 645 C CA . LYS A 1 81 ? 1.314 -19.423 -14.007 1.00 78.06 81 LYS A CA 1
ATOM 646 C C . LYS A 1 81 ? 1.641 -20.904 -14.202 1.00 78.06 81 LYS A C 1
ATOM 648 O O . LYS A 1 81 ? 1.503 -21.674 -13.262 1.00 78.06 81 LYS A O 1
ATOM 653 N N . ASP A 1 82 ? 2.060 -21.306 -15.397 1.00 70.31 82 ASP A N 1
ATOM 654 C CA . ASP A 1 82 ? 2.354 -22.701 -15.743 1.00 70.31 82 ASP A CA 1
ATOM 655 C C . ASP A 1 82 ? 3.835 -23.079 -15.584 1.00 70.31 82 ASP A C 1
ATOM 657 O O . ASP A 1 82 ? 4.217 -24.205 -15.904 1.00 70.31 82 ASP A O 1
ATOM 661 N N . VAL A 1 83 ? 4.675 -22.159 -15.098 1.00 61.16 83 VAL A N 1
ATOM 662 C CA . VAL A 1 83 ? 6.135 -22.321 -15.134 1.00 61.16 83 VAL A CA 1
ATOM 663 C C . VAL A 1 83 ? 6.698 -22.958 -13.859 1.00 61.16 83 VAL A C 1
ATOM 665 O O . VAL A 1 83 ? 7.673 -23.706 -13.946 1.00 61.16 83 VAL A O 1
ATOM 668 N N . ILE A 1 84 ? 6.120 -22.700 -12.676 1.00 63.72 84 ILE A N 1
ATOM 669 C CA . ILE A 1 84 ? 6.690 -23.150 -11.392 1.00 63.72 84 ILE A CA 1
ATOM 670 C C . ILE A 1 84 ? 5.629 -23.788 -10.490 1.00 63.72 84 ILE A C 1
ATOM 672 O O . ILE A 1 84 ? 4.487 -23.346 -10.436 1.00 63.72 84 ILE A O 1
ATOM 676 N N . PHE A 1 85 ? 6.016 -24.825 -9.743 1.00 59.72 85 PHE A N 1
ATOM 677 C CA . PHE A 1 85 ? 5.170 -25.445 -8.723 1.00 59.72 85 PHE A CA 1
ATOM 678 C C . PHE A 1 85 ? 5.480 -24.886 -7.325 1.00 59.72 85 PHE A C 1
ATOM 680 O O . PHE A 1 85 ? 6.630 -24.868 -6.882 1.00 59.72 85 PHE A O 1
ATOM 687 N N . LEU A 1 86 ? 4.435 -24.450 -6.630 1.00 63.66 86 LEU A N 1
ATOM 688 C CA . LEU A 1 86 ? 4.400 -23.992 -5.245 1.00 63.66 86 LEU A CA 1
ATOM 689 C C . LEU A 1 86 ? 3.518 -24.948 -4.442 1.00 63.66 86 LEU A C 1
ATOM 691 O O . LEU A 1 86 ? 2.299 -24.869 -4.554 1.00 63.66 86 LEU A O 1
ATOM 695 N N . ASP A 1 87 ? 4.118 -25.828 -3.637 1.00 60.53 87 ASP A N 1
ATOM 696 C CA . ASP A 1 87 ? 3.381 -26.758 -2.758 1.00 60.53 87 ASP A CA 1
ATOM 697 C C . ASP A 1 87 ? 2.267 -27.516 -3.516 1.00 60.53 87 ASP A C 1
ATOM 699 O O . ASP A 1 87 ? 1.083 -27.399 -3.218 1.00 60.53 87 ASP A O 1
ATOM 703 N N . ASP A 1 88 ? 2.657 -28.189 -4.604 1.00 65.00 88 ASP A N 1
ATOM 704 C CA . ASP A 1 88 ? 1.785 -28.907 -5.550 1.00 65.00 88 ASP A CA 1
ATOM 705 C C . ASP A 1 88 ? 0.776 -28.049 -6.347 1.00 65.00 88 ASP A C 1
ATOM 707 O O . ASP A 1 88 ? 0.067 -28.566 -7.214 1.00 65.00 88 ASP A O 1
ATOM 711 N N . SER A 1 89 ? 0.752 -26.726 -6.152 1.00 65.12 89 SER A N 1
ATOM 712 C CA . SER A 1 89 ? -0.028 -25.787 -6.970 1.00 65.12 89 SER A CA 1
ATOM 713 C C . SER A 1 89 ? 0.822 -25.134 -8.065 1.00 65.12 89 SER A C 1
ATOM 715 O O . SER A 1 89 ? 2.011 -24.886 -7.890 1.00 65.12 89 SER A O 1
ATOM 717 N N . LYS A 1 90 ? 0.222 -24.851 -9.224 1.00 72.94 90 LYS A N 1
ATOM 718 C CA . LYS A 1 90 ? 0.870 -24.096 -10.304 1.00 72.94 90 LYS A CA 1
ATOM 719 C C . LYS A 1 90 ? 0.920 -22.602 -9.959 1.00 72.94 90 LYS A C 1
ATOM 721 O O . LYS A 1 90 ? -0.099 -22.031 -9.568 1.00 72.94 90 LYS A O 1
ATOM 726 N N . GLY A 1 91 ? 2.081 -21.976 -10.119 1.00 79.31 91 GLY A N 1
ATOM 727 C CA . GLY A 1 91 ? 2.315 -20.565 -9.836 1.00 79.31 91 GLY A CA 1
ATOM 728 C C . GLY A 1 91 ? 3.321 -19.924 -10.790 1.00 79.31 91 GLY A C 1
ATOM 729 O O . GLY A 1 91 ? 4.083 -20.591 -11.492 1.00 79.31 91 GLY A O 1
ATOM 730 N N . SER A 1 92 ? 3.305 -18.594 -10.815 1.00 87.81 92 SER A N 1
ATOM 731 C CA . SER A 1 92 ? 4.242 -17.804 -11.615 1.00 87.81 92 SER A CA 1
ATOM 732 C C . SER A 1 92 ? 5.626 -17.711 -10.953 1.00 87.81 92 SER A C 1
ATOM 734 O O . SER A 1 92 ? 5.785 -18.026 -9.767 1.00 87.81 92 SER A O 1
ATOM 736 N N . LEU A 1 93 ? 6.646 -17.241 -11.684 1.00 88.25 93 LEU A N 1
ATOM 737 C CA . LEU A 1 93 ? 7.966 -16.968 -11.095 1.00 88.25 93 LEU A CA 1
ATOM 738 C C . LEU A 1 93 ? 7.869 -15.955 -9.954 1.00 88.25 93 LEU A C 1
ATOM 740 O O . LEU A 1 93 ? 8.521 -16.124 -8.923 1.00 88.25 93 LEU A O 1
ATOM 744 N N . VAL A 1 94 ? 7.035 -14.928 -10.119 1.00 90.25 94 VAL A N 1
ATOM 745 C CA . VAL A 1 94 ? 6.822 -13.904 -9.092 1.00 90.25 94 VAL A CA 1
ATOM 746 C C . VAL A 1 94 ? 6.203 -14.503 -7.835 1.00 90.25 94 VAL A C 1
ATOM 748 O O . VAL A 1 94 ? 6.638 -14.182 -6.729 1.00 90.25 94 VAL A O 1
ATOM 751 N N . ASP A 1 95 ? 5.257 -15.431 -7.987 1.00 89.25 95 ASP A N 1
ATOM 752 C CA . ASP A 1 95 ? 4.639 -16.123 -6.851 1.00 89.25 95 ASP A CA 1
ATOM 753 C C . ASP A 1 95 ? 5.653 -16.970 -6.102 1.00 89.25 95 ASP A C 1
ATOM 755 O O . ASP A 1 95 ? 5.736 -16.908 -4.872 1.00 89.25 95 ASP A O 1
ATOM 759 N N . TYR A 1 96 ? 6.464 -17.720 -6.852 1.00 88.75 96 TYR A N 1
ATOM 760 C CA . TYR A 1 96 ? 7.522 -18.537 -6.281 1.00 88.75 96 TYR A CA 1
ATOM 761 C C . TYR A 1 96 ? 8.531 -17.681 -5.516 1.00 88.75 96 TYR A C 1
ATOM 763 O O . TYR A 1 96 ? 8.861 -17.967 -4.362 1.00 88.75 96 TYR A O 1
ATOM 771 N N . MET A 1 97 ? 8.998 -16.593 -6.127 1.00 91.69 97 MET A N 1
ATOM 772 C CA . MET A 1 97 ? 9.986 -15.720 -5.508 1.00 91.69 97 MET A CA 1
ATOM 773 C C . MET A 1 97 ? 9.432 -14.967 -4.299 1.00 91.69 97 MET A C 1
ATOM 775 O O . MET A 1 97 ? 10.152 -14.848 -3.303 1.00 91.69 97 MET A O 1
ATOM 779 N N . LEU A 1 98 ? 8.181 -14.496 -4.349 1.00 93.06 98 LEU A N 1
ATOM 780 C CA . LEU A 1 98 ? 7.531 -13.837 -3.218 1.00 93.06 98 LEU A CA 1
ATOM 781 C C . LEU A 1 98 ? 7.396 -14.815 -2.051 1.00 93.06 98 LEU A C 1
ATOM 783 O O . LEU A 1 98 ? 7.848 -14.502 -0.952 1.00 93.06 98 LEU A O 1
ATOM 787 N N . PHE A 1 99 ? 6.877 -16.022 -2.297 1.00 91.38 99 PHE A N 1
ATOM 788 C CA . PHE A 1 99 ? 6.739 -17.057 -1.272 1.00 91.38 99 PHE A CA 1
ATOM 789 C C . PHE A 1 99 ? 8.080 -17.395 -0.612 1.00 91.38 99 PHE A C 1
ATOM 791 O O . PHE A 1 99 ? 8.185 -17.430 0.615 1.00 91.38 99 PHE A O 1
ATOM 798 N N . GLN A 1 100 ? 9.135 -17.592 -1.406 1.00 90.62 100 GLN A N 1
ATOM 799 C CA . GLN A 1 100 ? 10.460 -17.925 -0.881 1.00 90.62 100 GLN A CA 1
ATOM 800 C C . GLN A 1 100 ? 11.087 -16.757 -0.100 1.00 90.62 100 GLN A C 1
ATOM 802 O O . GLN A 1 100 ? 11.733 -16.992 0.926 1.00 90.62 100 GLN A O 1
ATOM 807 N N . HIS A 1 101 ? 10.856 -15.507 -0.522 1.00 92.56 101 HIS A N 1
ATOM 808 C CA . HIS A 1 101 ? 11.254 -14.320 0.244 1.00 92.56 101 HIS A CA 1
ATOM 809 C C . HIS A 1 101 ? 10.536 -14.252 1.588 1.00 92.56 101 HIS A C 1
ATOM 811 O O . HIS A 1 101 ? 11.178 -14.047 2.619 1.00 92.56 101 HIS A O 1
ATOM 817 N N . GLU A 1 102 ? 9.219 -14.446 1.597 1.00 92.94 102 GLU A N 1
ATOM 818 C CA . GLU A 1 102 ? 8.442 -14.433 2.832 1.00 92.94 102 GLU A CA 1
ATOM 819 C C . GLU A 1 102 ? 8.871 -15.567 3.762 1.00 92.94 102 GLU A C 1
ATOM 821 O O . GLU A 1 102 ? 9.096 -15.338 4.947 1.00 92.94 102 GLU A O 1
ATOM 826 N N . LYS A 1 103 ? 9.114 -16.767 3.228 1.00 90.12 103 LYS A N 1
ATOM 827 C CA . LYS A 1 103 ? 9.624 -17.904 3.998 1.00 90.12 103 LYS A CA 1
ATOM 828 C C . LYS A 1 103 ? 10.949 -17.585 4.678 1.00 90.12 103 LYS A C 1
ATOM 830 O O . LYS A 1 103 ? 11.119 -17.881 5.861 1.00 90.12 103 LYS A O 1
ATOM 835 N N . LEU A 1 104 ? 11.888 -16.978 3.954 1.00 90.81 104 LEU A N 1
ATOM 836 C CA . LEU A 1 104 ? 13.178 -16.572 4.507 1.00 90.81 104 LEU A CA 1
ATOM 837 C C . LEU A 1 104 ? 13.009 -15.488 5.582 1.00 90.81 104 LEU A C 1
ATOM 839 O O . LEU A 1 104 ? 13.559 -15.603 6.676 1.00 90.81 104 LEU A O 1
ATOM 843 N N . HIS A 1 105 ? 12.209 -14.459 5.305 1.00 90.88 105 HIS A N 1
ATOM 844 C CA . HIS A 1 105 ? 11.964 -13.359 6.237 1.00 90.88 105 HIS A CA 1
ATOM 845 C C . HIS A 1 105 ? 11.188 -13.788 7.492 1.00 90.88 105 HIS A C 1
ATOM 847 O O . HIS A 1 105 ? 11.441 -13.281 8.587 1.00 90.88 105 HIS A O 1
ATOM 853 N N . ALA A 1 106 ? 10.280 -14.755 7.368 1.00 89.00 106 ALA A N 1
ATOM 854 C CA . ALA A 1 106 ? 9.554 -15.336 8.488 1.00 89.00 106 ALA A CA 1
ATOM 855 C C . ALA A 1 106 ? 10.492 -16.085 9.438 1.00 89.00 106 ALA A C 1
ATOM 857 O O . ALA A 1 106 ? 10.370 -15.946 10.654 1.00 89.00 106 ALA A O 1
ATOM 858 N N . GLN A 1 107 ? 11.482 -16.814 8.908 1.00 86.50 107 GLN A N 1
ATOM 859 C CA . GLN A 1 107 ? 12.468 -17.523 9.732 1.00 86.50 107 GLN A CA 1
ATOM 860 C C . GLN A 1 107 ? 13.265 -16.578 10.634 1.00 86.50 107 GLN A C 1
ATOM 862 O O . GLN A 1 107 ? 13.611 -16.965 11.751 1.00 86.50 107 GLN A O 1
ATOM 867 N N . VAL A 1 108 ? 13.506 -15.347 10.177 1.00 86.75 108 VAL A N 1
ATOM 868 C CA . VAL A 1 108 ? 14.204 -14.309 10.947 1.00 86.75 108 VAL A CA 1
ATOM 869 C C . VAL A 1 108 ? 13.265 -13.377 11.724 1.00 86.75 108 VAL A C 1
ATOM 871 O O . VAL A 1 108 ? 13.720 -12.398 12.303 1.00 86.75 108 VAL A O 1
ATOM 874 N N . GLY A 1 109 ? 11.964 -13.681 11.774 1.00 86.38 109 GLY A N 1
ATOM 875 C CA . GLY A 1 109 ? 11.000 -12.982 12.627 1.00 86.38 109 GLY A CA 1
ATOM 876 C C . GLY A 1 109 ? 10.411 -11.688 12.061 1.00 86.38 109 GLY A C 1
ATOM 877 O O . GLY A 1 109 ? 9.751 -10.979 12.814 1.00 86.38 109 GLY A O 1
ATOM 878 N N . ARG A 1 110 ? 10.573 -11.384 10.762 1.00 87.88 110 ARG A N 1
ATOM 879 C CA . ARG A 1 110 ? 10.051 -10.144 10.142 1.00 87.88 110 ARG A CA 1
ATOM 880 C C . ARG A 1 110 ? 8.567 -9.911 10.444 1.00 87.88 110 ARG A C 1
ATOM 882 O O . ARG A 1 110 ? 8.193 -8.834 10.889 1.00 87.88 110 ARG A O 1
ATOM 889 N N . TYR A 1 111 ? 7.742 -10.942 10.267 1.00 88.62 111 TYR A N 1
ATOM 890 C CA . TYR A 1 111 ? 6.283 -10.876 10.443 1.00 88.62 111 TYR A CA 1
ATOM 891 C C . TYR A 1 111 ? 5.819 -10.993 11.904 1.00 88.62 111 TYR A C 1
ATOM 893 O O . TYR A 1 111 ? 4.644 -11.222 12.162 1.00 88.62 111 TYR A O 1
ATOM 901 N N . LYS A 1 112 ? 6.737 -10.877 12.875 1.00 85.25 112 LYS A N 1
ATOM 902 C CA . LYS A 1 112 ? 6.379 -10.596 14.276 1.00 85.25 112 LYS A CA 1
ATOM 903 C C . LYS A 1 112 ? 6.278 -9.096 14.555 1.00 85.25 112 LYS A C 1
ATOM 905 O O . LYS A 1 112 ? 5.765 -8.721 15.600 1.00 85.25 112 LYS A O 1
ATOM 910 N N . SER A 1 113 ? 6.763 -8.254 13.644 1.00 87.56 113 SER A N 1
ATOM 911 C CA . SER A 1 113 ? 6.526 -6.816 13.696 1.00 87.56 113 SER A CA 1
ATOM 912 C C . SER A 1 113 ? 5.087 -6.502 13.289 1.00 87.56 113 SER A C 1
ATOM 914 O O . SER A 1 113 ? 4.635 -6.949 12.238 1.00 87.56 113 SER A O 1
ATOM 916 N N . GLU A 1 114 ? 4.410 -5.661 14.071 1.00 89.88 114 GLU A N 1
ATOM 917 C CA . GLU A 1 114 ? 3.064 -5.140 13.783 1.00 89.88 114 GLU A CA 1
ATOM 918 C C . GLU A 1 114 ? 2.984 -4.340 12.456 1.00 89.88 114 GLU A C 1
ATOM 920 O O . GLU A 1 114 ? 1.900 -4.129 11.909 1.00 89.88 114 GLU A O 1
ATOM 925 N N . GLU A 1 115 ? 4.127 -3.900 11.911 1.00 89.94 115 GLU A N 1
ATOM 926 C CA . GLU A 1 115 ? 4.213 -3.166 10.639 1.00 89.94 115 GLU A CA 1
ATOM 927 C C . GLU A 1 115 ? 4.217 -4.074 9.398 1.00 89.94 115 GLU A C 1
ATOM 929 O O . GLU A 1 115 ? 3.930 -3.613 8.291 1.00 89.94 115 GLU A O 1
ATOM 934 N N . GLU A 1 116 ? 4.577 -5.349 9.551 1.00 92.44 116 GLU A N 1
ATOM 935 C CA . GLU A 1 116 ? 4.863 -6.252 8.435 1.00 92.44 116 GLU A CA 1
ATOM 936 C C . GLU A 1 116 ? 3.722 -7.257 8.244 1.00 92.44 116 GLU A C 1
ATOM 938 O O . GLU A 1 116 ? 3.328 -7.961 9.168 1.00 92.44 116 GLU A O 1
ATOM 943 N N . ASN A 1 117 ? 3.201 -7.360 7.018 1.00 94.25 117 ASN A N 1
ATOM 944 C CA . ASN A 1 117 ? 2.058 -8.216 6.693 1.00 94.25 117 ASN A CA 1
ATOM 945 C C . ASN A 1 117 ? 2.459 -9.178 5.569 1.00 94.25 117 ASN A C 1
ATOM 947 O O . ASN A 1 117 ? 2.979 -8.750 4.539 1.00 94.25 117 ASN A O 1
ATOM 951 N N . THR A 1 118 ? 2.219 -10.474 5.762 1.00 93.69 118 THR A N 1
ATOM 952 C CA . THR A 1 118 ? 2.564 -11.533 4.795 1.00 93.69 118 THR A CA 1
ATOM 953 C C . THR A 1 118 ? 1.492 -11.677 3.714 1.00 93.69 118 THR A C 1
ATOM 955 O O . THR A 1 118 ? 0.301 -11.489 3.975 1.00 93.69 118 THR A O 1
ATOM 958 N N . PHE A 1 119 ? 1.898 -11.971 2.480 1.00 94.81 119 PHE A N 1
ATOM 959 C CA . PHE A 1 119 ? 1.000 -12.337 1.376 1.00 94.81 119 PHE A CA 1
ATOM 960 C C . PHE A 1 119 ? 0.540 -13.804 1.454 1.00 94.81 119 PHE A C 1
ATOM 962 O O . PHE A 1 119 ? -0.460 -14.162 0.834 1.00 94.81 119 PHE A O 1
ATOM 969 N N . PHE A 1 120 ? 1.231 -14.623 2.249 1.00 90.69 120 PHE A N 1
ATOM 970 C CA . PHE A 1 120 ? 1.024 -16.062 2.415 1.00 90.69 120 PHE A CA 1
ATOM 971 C C . PHE A 1 120 ? 0.873 -16.467 3.904 1.00 90.69 120 PHE A C 1
ATOM 973 O O . PHE A 1 120 ? 1.628 -17.310 4.401 1.00 90.69 120 PHE A O 1
ATOM 980 N N . PRO A 1 121 ? -0.095 -15.890 4.650 1.00 87.19 121 PRO A N 1
ATOM 981 C CA . PRO A 1 121 ? -0.226 -16.075 6.102 1.00 87.19 121 PRO A CA 1
ATOM 982 C C . PRO A 1 121 ? -0.396 -17.530 6.551 1.00 87.19 121 PRO A C 1
ATOM 984 O O . PRO A 1 121 ? 0.049 -17.899 7.636 1.00 87.19 121 PRO A O 1
ATOM 987 N N . GLN A 1 122 ? -0.999 -18.372 5.716 1.00 83.19 122 GLN A N 1
ATOM 988 C CA . GLN A 1 122 ? -1.280 -19.771 6.020 1.00 83.19 122 GLN A CA 1
ATOM 989 C C . GLN A 1 122 ? -0.024 -20.657 6.121 1.00 83.19 122 GLN A C 1
ATOM 991 O O . GLN A 1 122 ? -0.108 -21.764 6.644 1.00 83.19 122 GLN A O 1
ATOM 996 N N . PHE A 1 123 ? 1.142 -20.185 5.661 1.00 79.94 123 PHE A N 1
ATOM 997 C CA . PHE A 1 123 ? 2.348 -21.012 5.539 1.00 79.94 123 PHE A CA 1
ATOM 998 C C . PHE A 1 123 ? 3.436 -20.746 6.593 1.00 79.94 123 PHE A C 1
ATOM 1000 O O . PHE A 1 123 ? 4.399 -21.514 6.673 1.00 79.94 123 PHE A O 1
ATOM 1007 N N . PHE A 1 124 ? 3.327 -19.693 7.416 1.00 77.44 124 PHE A N 1
ATOM 1008 C CA . PHE A 1 124 ? 4.450 -19.229 8.254 1.00 77.44 124 PHE A CA 1
ATOM 1009 C C . PHE A 1 124 ? 4.123 -19.056 9.748 1.00 77.44 124 PHE A C 1
ATOM 1011 O O . PHE A 1 124 ? 4.206 -17.946 10.276 1.00 77.44 124 PHE A O 1
ATOM 1018 N N . PRO A 1 125 ? 3.823 -20.142 10.483 1.00 62.00 125 PRO A N 1
ATOM 1019 C CA . PRO A 1 125 ? 3.385 -20.028 11.872 1.00 62.00 125 PRO A CA 1
ATOM 1020 C C . PRO A 1 125 ? 4.494 -19.596 12.853 1.00 62.00 125 PRO A C 1
ATOM 1022 O O . PRO A 1 125 ? 4.212 -18.832 13.778 1.00 62.00 125 PRO A O 1
ATOM 1025 N N . ASN A 1 126 ? 5.756 -20.029 12.673 1.00 67.62 126 ASN A N 1
ATOM 1026 C CA . ASN A 1 126 ? 6.797 -19.859 13.702 1.00 67.62 126 ASN A CA 1
ATOM 1027 C C . ASN A 1 126 ? 8.182 -19.430 13.159 1.00 67.62 126 ASN A C 1
ATOM 1029 O O . ASN A 1 126 ? 8.708 -20.082 12.253 1.00 67.62 126 ASN A O 1
ATOM 1033 N N . PRO A 1 127 ? 8.812 -18.377 13.727 1.00 74.25 127 PRO A N 1
ATOM 1034 C CA . PRO A 1 127 ? 10.181 -17.981 13.398 1.00 74.25 127 PRO A CA 1
ATOM 1035 C C . PRO A 1 127 ? 11.207 -18.979 13.958 1.00 74.25 127 PRO A C 1
ATOM 1037 O O . PRO A 1 127 ? 10.961 -19.639 14.965 1.00 74.25 127 PRO A O 1
ATOM 1040 N N . ARG A 1 128 ? 12.374 -19.084 13.308 1.00 71.12 128 ARG A N 1
ATOM 1041 C CA . ARG A 1 128 ? 13.490 -19.947 13.749 1.00 71.12 128 ARG A CA 1
ATOM 1042 C C . ARG A 1 128 ? 14.408 -19.254 14.752 1.00 71.12 128 ARG A C 1
ATOM 1044 O O . ARG A 1 128 ? 15.073 -19.925 15.535 1.00 71.12 128 ARG A O 1
ATOM 1051 N N . LEU A 1 129 ? 14.490 -17.927 14.688 1.00 70.88 129 LEU A N 1
ATOM 1052 C CA . LEU A 1 129 ? 15.317 -17.134 15.590 1.00 70.88 129 LEU A CA 1
ATOM 1053 C C . LEU A 1 129 ? 14.617 -16.877 16.937 1.00 70.88 129 LEU A C 1
ATOM 1055 O O . LEU A 1 129 ? 13.385 -16.873 16.989 1.00 70.88 129 LEU A O 1
ATOM 1059 N N . PRO A 1 130 ? 15.392 -16.635 18.017 1.00 69.06 130 PRO A N 1
ATOM 1060 C CA . PRO A 1 130 ? 14.849 -16.267 19.321 1.00 69.06 130 PRO A CA 1
ATOM 1061 C C . PRO A 1 130 ? 13.910 -15.064 19.227 1.00 69.06 130 PRO A C 1
ATOM 1063 O O . PRO A 1 130 ? 14.124 -14.157 18.422 1.00 69.06 130 PRO A O 1
ATOM 1066 N N . HIS A 1 131 ? 12.890 -15.048 20.083 1.00 67.50 131 HIS A N 1
ATOM 1067 C CA . HIS A 1 131 ? 11.871 -14.006 20.097 1.00 67.50 131 HIS A CA 1
ATOM 1068 C C . HIS A 1 131 ? 12.482 -12.614 20.309 1.00 67.50 131 HIS A C 1
ATOM 1070 O O . HIS A 1 131 ? 12.993 -12.302 21.384 1.00 67.50 131 HIS A O 1
ATOM 1076 N N . VAL A 1 132 ? 12.378 -11.760 19.290 1.00 68.31 132 VAL A N 1
ATOM 1077 C CA . VAL A 1 132 ? 12.519 -10.312 19.456 1.00 68.31 132 VAL A CA 1
ATOM 1078 C C . VAL A 1 132 ? 11.207 -9.809 20.056 1.00 68.31 132 VAL A C 1
ATOM 1080 O O . VAL A 1 132 ? 10.147 -9.994 19.460 1.00 68.31 132 VAL A O 1
ATOM 1083 N N . GLN A 1 133 ? 11.264 -9.224 21.254 1.00 70.06 133 GLN A N 1
ATOM 1084 C CA . GLN A 1 133 ? 10.108 -8.558 21.851 1.00 70.06 133 GLN A CA 1
ATOM 1085 C C . GLN A 1 133 ? 9.931 -7.196 21.185 1.00 70.06 133 GLN A C 1
ATOM 1087 O O . GLN A 1 133 ? 10.733 -6.288 21.398 1.00 70.06 133 GLN A O 1
ATOM 1092 N N . TYR A 1 134 ? 8.888 -7.070 20.371 1.00 70.56 134 TYR A N 1
ATOM 1093 C CA . TYR A 1 134 ? 8.423 -5.775 19.896 1.00 70.56 134 TYR A CA 1
ATOM 1094 C C . TYR A 1 134 ? 7.479 -5.169 20.946 1.00 70.56 134 TYR A C 1
ATOM 1096 O O . TYR A 1 134 ? 6.708 -5.914 21.556 1.00 70.56 134 TYR A O 1
ATOM 1104 N N . PRO A 1 135 ? 7.525 -3.847 21.188 1.00 76.94 135 PRO A N 1
ATOM 1105 C CA . PRO A 1 135 ? 6.484 -3.170 21.941 1.00 76.94 135 PRO A CA 1
ATOM 1106 C C . PRO A 1 135 ? 5.149 -3.430 21.252 1.00 76.94 135 PRO A C 1
ATOM 1108 O O . PRO A 1 135 ? 5.034 -3.206 20.049 1.00 76.94 135 PRO A O 1
ATOM 1111 N N . GLN A 1 136 ? 4.169 -3.900 22.013 1.00 81.44 136 GLN A N 1
ATOM 1112 C CA . GLN A 1 136 ? 2.805 -4.023 21.526 1.00 81.44 136 GLN A CA 1
ATOM 1113 C C . GLN A 1 136 ? 2.162 -2.641 21.582 1.00 81.44 136 GLN A C 1
ATOM 1115 O O . GLN A 1 136 ? 2.039 -2.053 22.659 1.00 81.44 136 GLN A O 1
ATOM 1120 N N . VAL A 1 137 ? 1.833 -2.099 20.417 1.00 88.31 137 VAL A N 1
ATOM 1121 C CA . VAL A 1 137 ? 1.309 -0.734 20.277 1.00 88.31 137 VAL A CA 1
ATOM 1122 C C . VAL A 1 137 ? -0.124 -0.794 19.801 1.00 88.31 137 VAL A C 1
ATOM 1124 O O . VAL A 1 137 ? -0.953 0.001 20.237 1.00 88.31 137 VAL A O 1
ATOM 1127 N N . LEU A 1 138 ? -0.407 -1.733 18.904 1.00 92.75 138 LEU A N 1
ATOM 1128 C CA . LEU A 1 138 ? -1.729 -1.916 18.353 1.00 92.75 138 LEU A CA 1
ATOM 1129 C C . LEU A 1 138 ? -2.586 -2.794 19.266 1.00 92.75 138 LEU A C 1
ATOM 1131 O O . LEU A 1 138 ? -2.119 -3.690 19.974 1.00 92.75 138 LEU A O 1
ATOM 1135 N N . HIS A 1 139 ? -3.889 -2.559 19.194 1.00 94.25 139 HIS A N 1
ATOM 1136 C CA . HIS A 1 139 ? -4.891 -3.456 19.730 1.00 94.25 139 HIS A CA 1
ATOM 1137 C C . HIS A 1 139 ? -4.792 -4.828 19.050 1.00 94.25 139 HIS A C 1
ATOM 1139 O O . HIS A 1 139 ? -4.545 -4.921 17.846 1.00 94.25 139 HIS A O 1
ATOM 1145 N N . HIS A 1 140 ? -5.053 -5.897 19.804 1.00 93.50 140 HIS A N 1
ATOM 1146 C CA . HIS A 1 140 ? -4.930 -7.286 19.343 1.00 93.50 140 HIS A CA 1
ATOM 1147 C C . HIS A 1 140 ? -5.769 -7.606 18.089 1.00 93.50 140 HIS A C 1
ATOM 1149 O O . HIS A 1 140 ? -5.448 -8.518 17.331 1.00 93.50 140 HIS A O 1
ATOM 1155 N N . CYS A 1 141 ? -6.818 -6.825 17.811 1.00 93.81 141 CYS A N 1
ATOM 1156 C CA . CYS A 1 141 ? -7.599 -6.958 16.582 1.00 93.81 141 CYS A CA 1
ATOM 1157 C C . CYS A 1 141 ? -6.772 -6.722 15.298 1.00 93.81 141 CYS A C 1
ATOM 1159 O O . CYS A 1 141 ? -7.153 -7.222 14.235 1.00 93.81 141 CYS A O 1
ATOM 1161 N N . ALA A 1 142 ? -5.630 -6.021 15.386 1.00 93.94 142 ALA A N 1
ATOM 1162 C CA . ALA A 1 142 ? -4.695 -5.779 14.285 1.00 93.94 142 ALA A CA 1
ATOM 1163 C C . ALA A 1 142 ? -4.237 -7.059 13.576 1.00 93.94 142 ALA A C 1
ATOM 1165 O O . ALA A 1 142 ? -4.033 -7.026 12.356 1.00 93.94 142 ALA A O 1
ATOM 1166 N N . ASP A 1 143 ? -4.096 -8.159 14.319 1.00 90.69 143 ASP A N 1
ATOM 1167 C CA . ASP A 1 143 ? -3.591 -9.444 13.821 1.00 90.69 143 ASP A CA 1
ATOM 1168 C C . ASP A 1 143 ? -4.527 -10.065 12.776 1.00 90.69 143 ASP A C 1
ATOM 1170 O O . ASP A 1 143 ? -4.093 -10.779 11.874 1.00 90.69 143 ASP A O 1
ATOM 1174 N N . SER A 1 144 ? -5.822 -9.745 12.860 1.00 92.19 144 SER A N 1
ATOM 1175 C CA . SER A 1 144 ? -6.849 -10.239 11.936 1.00 92.19 144 SER A CA 1
ATOM 1176 C C . SER A 1 144 ? -6.987 -9.411 10.652 1.00 92.19 144 SER A C 1
ATOM 1178 O O . SER A 1 144 ? -7.709 -9.803 9.735 1.00 92.19 144 SER A O 1
ATOM 1180 N N . ILE A 1 145 ? -6.308 -8.262 10.561 1.00 95.94 145 ILE A N 1
ATOM 1181 C CA . ILE A 1 145 ? -6.477 -7.308 9.460 1.00 95.94 145 ILE A CA 1
ATOM 1182 C C . ILE A 1 145 ? -5.319 -7.455 8.478 1.00 95.94 145 ILE A C 1
ATOM 1184 O O . ILE A 1 145 ? -4.225 -6.934 8.703 1.00 95.94 145 ILE A O 1
ATOM 1188 N N . ASN A 1 146 ? -5.574 -8.124 7.358 1.00 96.69 146 ASN A N 1
ATOM 1189 C CA . ASN A 1 146 ? -4.619 -8.249 6.263 1.00 96.69 146 ASN A CA 1
ATOM 1190 C C . ASN A 1 146 ? -5.344 -8.230 4.906 1.00 96.69 146 ASN A C 1
ATOM 1192 O O . ASN A 1 146 ? -6.034 -9.180 4.535 1.00 96.69 146 ASN A O 1
ATOM 1196 N N . ILE A 1 147 ? -5.163 -7.146 4.150 1.00 97.88 147 ILE A N 1
ATOM 1197 C CA . ILE A 1 147 ? -5.766 -6.943 2.824 1.00 97.88 147 ILE A CA 1
ATOM 1198 C C . ILE A 1 147 ? -4.772 -7.178 1.678 1.00 97.88 147 ILE A C 1
ATOM 1200 O O . ILE A 1 147 ? -4.996 -6.731 0.554 1.00 97.88 147 ILE A O 1
ATOM 1204 N N . ASN A 1 148 ? -3.674 -7.901 1.928 1.00 97.38 148 ASN A N 1
ATOM 1205 C CA . ASN A 1 148 ? -2.648 -8.176 0.918 1.00 97.38 148 ASN A CA 1
ATOM 1206 C C . ASN A 1 148 ? -3.184 -8.875 -0.337 1.00 97.38 148 ASN A C 1
ATOM 1208 O O . ASN A 1 148 ? -2.645 -8.656 -1.418 1.00 97.38 148 ASN A O 1
ATOM 1212 N N . HIS A 1 149 ? -4.257 -9.664 -0.226 1.00 95.56 149 HIS A N 1
ATOM 1213 C CA . HIS A 1 149 ? -4.916 -10.260 -1.390 1.00 95.56 149 HIS A CA 1
ATOM 1214 C C . HIS A 1 149 ? -5.390 -9.184 -2.385 1.00 95.56 149 HIS A C 1
ATOM 1216 O O . HIS A 1 149 ? -5.127 -9.296 -3.580 1.00 95.56 149 HIS A O 1
ATOM 1222 N N . LYS A 1 150 ? -6.002 -8.103 -1.883 1.00 97.12 150 LYS A N 1
ATOM 1223 C CA . LYS A 1 150 ? -6.476 -6.962 -2.674 1.00 97.12 150 LYS A CA 1
ATOM 1224 C C . LYS A 1 150 ? -5.315 -6.135 -3.217 1.00 97.12 150 LYS A C 1
ATOM 1226 O O . LYS A 1 150 ? -5.287 -5.840 -4.405 1.00 97.12 150 LYS A O 1
ATOM 1231 N N . ILE A 1 151 ? -4.322 -5.841 -2.369 1.00 98.19 151 ILE A N 1
ATOM 1232 C CA . ILE A 1 151 ? -3.108 -5.102 -2.763 1.00 98.19 151 ILE A CA 1
ATOM 1233 C C . ILE A 1 151 ? -2.393 -5.817 -3.913 1.00 98.19 151 ILE A C 1
ATOM 1235 O O . ILE A 1 151 ? -2.006 -5.178 -4.886 1.00 98.19 151 ILE A O 1
ATOM 1239 N N . ARG A 1 152 ? -2.237 -7.143 -3.811 1.00 96.31 152 ARG A N 1
ATOM 1240 C CA . ARG A 1 152 ? -1.581 -7.959 -4.835 1.00 96.31 152 ARG A CA 1
ATOM 1241 C C . ARG A 1 152 ? -2.361 -7.972 -6.147 1.00 96.31 152 ARG A C 1
ATOM 1243 O O . ARG A 1 152 ? -1.740 -7.795 -7.188 1.00 96.31 152 ARG A O 1
ATOM 1250 N N . SER A 1 153 ? -3.683 -8.168 -6.101 1.00 94.94 153 SER A N 1
ATOM 1251 C CA . SER A 1 153 ? -4.530 -8.148 -7.308 1.00 94.94 153 SER A CA 1
ATOM 1252 C C . SER A 1 153 ? -4.424 -6.804 -8.020 1.00 94.94 153 SER A C 1
ATOM 1254 O O . SER A 1 153 ? -4.022 -6.741 -9.177 1.00 94.94 153 SER A O 1
ATOM 1256 N N . ASP A 1 154 ? -4.683 -5.715 -7.292 1.00 95.38 154 ASP A N 1
ATOM 1257 C CA . ASP A 1 154 ? -4.676 -4.367 -7.856 1.00 95.38 154 ASP A CA 1
ATOM 1258 C C . ASP A 1 154 ? -3.293 -3.971 -8.393 1.00 95.38 154 ASP A C 1
ATOM 1260 O O . ASP A 1 154 ? -3.202 -3.300 -9.419 1.00 95.38 154 ASP A O 1
ATOM 1264 N N . TYR A 1 155 ? -2.210 -4.397 -7.735 1.00 96.81 155 TYR A N 1
ATOM 1265 C CA . TYR A 1 155 ? -0.853 -4.135 -8.208 1.00 96.81 155 TYR A CA 1
ATOM 1266 C C . TYR A 1 155 ? -0.625 -4.685 -9.621 1.00 96.81 155 TYR A C 1
ATOM 1268 O O . TYR A 1 155 ? -0.236 -3.932 -10.515 1.00 96.81 155 TYR A O 1
ATOM 1276 N N . PHE A 1 156 ? -0.907 -5.970 -9.842 1.00 93.94 156 PHE A N 1
ATOM 1277 C CA . PHE A 1 156 ? -0.692 -6.588 -11.150 1.00 93.94 156 PHE A CA 1
ATOM 1278 C C . PHE A 1 156 ? -1.726 -6.154 -12.192 1.00 93.94 156 PHE A C 1
ATOM 1280 O O . PHE A 1 156 ? -1.376 -6.009 -13.356 1.00 93.94 156 PHE A O 1
ATOM 1287 N N . GLU A 1 157 ? -2.976 -5.917 -11.794 1.00 92.62 157 GLU A N 1
ATOM 1288 C CA . GLU A 1 157 ? -4.057 -5.583 -12.730 1.00 92.62 157 GLU A CA 1
ATOM 1289 C C . GLU A 1 157 ? -4.075 -4.107 -13.143 1.00 92.62 157 GLU A C 1
ATOM 1291 O O . GLU A 1 157 ? -4.514 -3.793 -14.247 1.00 92.62 157 GLU A O 1
ATOM 1296 N N . LYS A 1 158 ? -3.638 -3.192 -12.266 1.00 91.44 158 LYS A N 1
ATOM 1297 C CA . LYS A 1 158 ? -3.816 -1.741 -12.462 1.00 91.44 158 LYS A CA 1
ATOM 1298 C C . LYS A 1 158 ? -2.514 -0.954 -12.473 1.00 91.44 158 LYS A C 1
ATOM 1300 O O . LYS A 1 158 ? -2.452 0.087 -13.111 1.00 91.44 158 LYS A O 1
ATOM 1305 N N . ILE A 1 159 ? -1.486 -1.401 -11.746 1.00 93.88 159 ILE A N 1
ATOM 1306 C CA . ILE A 1 159 ? -0.249 -0.621 -11.578 1.00 93.88 159 ILE A CA 1
ATOM 1307 C C . ILE A 1 159 ? 0.804 -1.053 -12.591 1.00 93.88 159 ILE A C 1
ATOM 1309 O O . ILE A 1 159 ? 1.343 -0.210 -13.303 1.00 93.88 159 ILE A O 1
ATOM 1313 N N . VAL A 1 160 ? 1.100 -2.354 -12.667 1.00 93.00 160 VAL A N 1
ATOM 1314 C CA . VAL A 1 160 ? 2.136 -2.888 -13.566 1.00 93.00 160 VAL A CA 1
ATOM 1315 C C . VAL A 1 160 ? 1.898 -2.506 -15.039 1.00 93.00 160 VAL A C 1
ATOM 1317 O O . VAL A 1 160 ? 2.862 -2.046 -15.653 1.00 93.00 160 VAL A O 1
ATOM 1320 N N . PRO A 1 161 ? 0.672 -2.586 -15.602 1.00 90.69 161 PRO A N 1
ATOM 1321 C CA . PRO A 1 161 ? 0.414 -2.192 -16.993 1.00 90.69 161 PRO A CA 1
ATOM 1322 C C . PRO A 1 161 ? 0.742 -0.727 -17.307 1.00 90.69 161 PRO A C 1
ATOM 1324 O O . PRO A 1 161 ? 1.158 -0.417 -18.418 1.00 90.69 161 PRO A O 1
ATOM 1327 N N . GLU A 1 162 ? 0.600 0.167 -16.328 1.00 90.62 162 GLU A N 1
ATOM 1328 C CA . GLU A 1 162 ? 0.785 1.612 -16.508 1.00 90.62 162 GLU A CA 1
ATOM 1329 C C . GLU A 1 162 ? 2.245 2.061 -16.342 1.00 90.62 162 GLU A C 1
ATOM 1331 O O . GLU A 1 162 ? 2.661 3.076 -16.903 1.00 90.62 162 GLU A O 1
ATOM 1336 N N . ILE A 1 163 ? 3.044 1.330 -15.553 1.00 89.75 163 ILE A N 1
ATOM 1337 C CA . ILE A 1 163 ? 4.442 1.703 -15.270 1.00 89.75 163 ILE A CA 1
ATOM 1338 C C . ILE A 1 163 ? 5.463 0.920 -16.090 1.00 89.75 163 ILE A C 1
ATOM 1340 O O . ILE A 1 163 ? 6.618 1.341 -16.182 1.00 89.75 163 ILE A O 1
ATOM 1344 N N . ALA A 1 164 ? 5.092 -0.242 -16.622 1.00 84.00 164 ALA A N 1
ATOM 1345 C CA . ALA A 1 164 ? 6.027 -1.121 -17.300 1.00 84.00 164 ALA A CA 1
ATOM 1346 C C . ALA A 1 164 ? 6.266 -0.686 -18.753 1.00 84.00 164 ALA A C 1
ATOM 1348 O O . ALA A 1 164 ? 5.379 -0.197 -19.449 1.00 84.00 164 ALA A O 1
ATOM 1349 N N . LYS A 1 165 ? 7.496 -0.872 -19.237 1.00 73.25 165 LYS A N 1
ATOM 1350 C CA . LYS A 1 165 ? 7.863 -0.496 -20.609 1.00 73.25 165 LYS A CA 1
ATOM 1351 C C . LYS A 1 165 ? 7.398 -1.541 -21.619 1.00 73.25 165 LYS A C 1
ATOM 1353 O O . LYS A 1 165 ? 7.522 -2.739 -21.388 1.00 73.25 165 LYS A O 1
ATOM 1358 N N . ALA A 1 166 ? 7.004 -1.100 -22.808 1.00 64.94 166 ALA A N 1
ATOM 1359 C CA . ALA A 1 166 ? 6.905 -1.982 -23.967 1.00 64.94 166 ALA A CA 1
ATOM 1360 C C . ALA A 1 166 ? 8.324 -2.315 -24.470 1.00 64.94 166 ALA A C 1
ATOM 1362 O O . ALA A 1 166 ? 8.894 -1.590 -25.286 1.00 64.94 166 ALA A O 1
ATOM 1363 N N . LYS A 1 167 ? 8.954 -3.360 -23.923 1.00 64.88 167 LYS A N 1
ATOM 1364 C CA . LYS A 1 167 ? 10.272 -3.840 -24.367 1.00 64.88 167 LYS A CA 1
ATOM 1365 C C . LYS A 1 167 ? 10.343 -5.363 -24.285 1.00 64.88 167 LYS A C 1
ATOM 1367 O O . LYS A 1 167 ? 10.018 -5.929 -23.256 1.00 64.88 167 LYS A O 1
ATOM 1372 N N . ASN A 1 168 ? 10.861 -6.020 -25.316 1.00 56.62 168 ASN A N 1
ATOM 1373 C CA . ASN A 1 168 ? 11.067 -7.471 -25.302 1.00 56.62 168 ASN A CA 1
ATOM 1374 C C . ASN A 1 168 ? 12.476 -7.810 -24.803 1.00 56.62 168 ASN A C 1
ATOM 1376 O O . ASN A 1 168 ? 13.359 -8.115 -25.599 1.00 56.62 168 ASN A O 1
ATOM 1380 N N . ASN A 1 169 ? 12.683 -7.730 -23.488 1.00 62.31 169 ASN A N 1
ATOM 1381 C CA . ASN A 1 169 ? 13.860 -8.284 -22.819 1.00 62.31 169 ASN A CA 1
ATOM 1382 C C . ASN A 1 169 ? 13.372 -9.203 -21.695 1.00 62.31 169 ASN A C 1
ATOM 1384 O O . ASN A 1 169 ? 12.741 -8.723 -20.755 1.00 62.31 169 ASN A O 1
ATOM 1388 N N . ASP A 1 170 ? 13.659 -10.501 -21.783 1.00 63.00 170 ASP A N 1
ATOM 1389 C CA . ASP A 1 170 ? 13.272 -11.445 -20.735 1.00 63.00 170 ASP A CA 1
ATOM 1390 C C . ASP A 1 170 ? 14.256 -11.380 -19.557 1.00 63.00 170 ASP A C 1
ATOM 1392 O O . ASP A 1 170 ? 15.293 -12.042 -19.526 1.00 63.00 170 ASP A O 1
ATOM 1396 N N . GLU A 1 171 ? 13.932 -10.517 -18.595 1.00 81.19 171 GLU A N 1
ATOM 1397 C CA . GLU A 1 171 ? 14.641 -10.364 -17.323 1.00 81.19 171 GLU A CA 1
ATOM 1398 C C . GLU A 1 171 ? 13.721 -10.755 -16.154 1.00 81.19 171 GLU A C 1
ATOM 1400 O O . GLU A 1 171 ? 13.638 -10.051 -15.144 1.00 81.19 171 GLU A O 1
ATOM 1405 N N . GLY A 1 172 ? 13.007 -11.882 -16.289 1.00 84.81 172 GLY A N 1
ATOM 1406 C CA . GLY A 1 172 ? 11.962 -12.301 -15.348 1.00 84.81 172 GLY A CA 1
ATOM 1407 C C . GLY A 1 172 ? 12.392 -12.346 -13.874 1.00 84.81 172 GLY A C 1
ATOM 1408 O O . GLY A 1 172 ? 11.616 -11.981 -12.993 1.00 84.81 172 GLY A O 1
ATOM 1409 N N . GLY A 1 173 ? 13.649 -12.705 -13.590 1.00 87.31 173 GLY A N 1
ATOM 1410 C CA . GLY A 1 173 ? 14.197 -12.666 -12.228 1.00 87.31 173 GLY A CA 1
ATOM 1411 C C . GLY A 1 173 ? 14.299 -11.248 -11.650 1.00 87.31 173 GLY A C 1
ATOM 1412 O O . GLY A 1 173 ? 13.912 -11.024 -10.505 1.00 87.31 173 GLY A O 1
ATOM 1413 N N . SER A 1 174 ? 14.774 -10.277 -12.438 1.00 89.88 174 SER A N 1
ATOM 1414 C CA . SER A 1 174 ? 14.851 -8.866 -12.029 1.00 89.88 174 SER A CA 1
ATOM 1415 C C . SER A 1 174 ? 13.456 -8.272 -11.836 1.00 89.88 174 SER A C 1
ATOM 1417 O O . SER A 1 174 ? 13.209 -7.584 -10.846 1.00 89.88 174 SER A O 1
ATOM 1419 N N . ILE A 1 175 ? 12.533 -8.602 -12.746 1.00 91.31 175 ILE A N 1
ATOM 1420 C CA . ILE A 1 175 ? 11.122 -8.209 -12.670 1.00 91.31 175 ILE A CA 1
ATOM 1421 C C . ILE A 1 175 ? 10.506 -8.698 -11.362 1.00 91.31 175 ILE A C 1
ATOM 1423 O O . ILE A 1 175 ? 9.992 -7.887 -10.594 1.00 91.31 175 ILE A O 1
ATOM 1427 N N . ALA A 1 176 ? 10.650 -9.989 -11.056 1.00 91.69 176 ALA A N 1
ATOM 1428 C CA . ALA A 1 176 ? 10.104 -10.574 -9.839 1.00 91.69 176 ALA A CA 1
ATOM 1429 C C . ALA A 1 176 ? 10.663 -9.924 -8.565 1.00 91.69 176 ALA A C 1
ATOM 1431 O O . ALA A 1 176 ? 9.909 -9.662 -7.630 1.00 91.69 176 ALA A O 1
ATOM 1432 N N . VAL A 1 177 ? 11.961 -9.604 -8.519 1.00 93.88 177 VAL A N 1
ATOM 1433 C CA . VAL A 1 177 ? 12.549 -8.877 -7.379 1.00 93.88 177 VAL A CA 1
ATOM 1434 C C . VAL A 1 177 ? 11.936 -7.481 -7.238 1.00 93.88 177 VAL A C 1
ATOM 1436 O O . VAL A 1 177 ? 11.542 -7.101 -6.134 1.00 93.88 177 VAL A O 1
ATOM 1439 N N . CYS A 1 178 ? 11.813 -6.723 -8.330 1.00 95.12 178 CYS A N 1
ATOM 1440 C CA . CYS A 1 178 ? 11.198 -5.395 -8.303 1.00 95.12 178 CYS A CA 1
ATOM 1441 C C . CYS A 1 178 ? 9.715 -5.439 -7.904 1.00 95.12 178 CYS A C 1
ATOM 1443 O O . CYS A 1 178 ? 9.273 -4.585 -7.130 1.00 95.12 178 CYS A O 1
ATOM 1445 N N . ASP A 1 179 ? 8.967 -6.441 -8.372 1.00 96.19 179 ASP A N 1
ATOM 1446 C CA . ASP A 1 179 ? 7.566 -6.650 -7.997 1.00 96.19 179 ASP A CA 1
ATOM 1447 C C . ASP A 1 179 ? 7.431 -6.920 -6.493 1.00 96.19 179 ASP A C 1
ATOM 1449 O O . ASP A 1 179 ? 6.603 -6.306 -5.819 1.00 96.19 179 ASP A O 1
ATOM 1453 N N . ILE A 1 180 ? 8.293 -7.773 -5.927 1.00 96.44 180 ILE A N 1
ATOM 1454 C CA . ILE A 1 180 ? 8.317 -8.062 -4.485 1.00 96.44 180 ILE A CA 1
ATOM 1455 C C . ILE A 1 180 ? 8.596 -6.793 -3.672 1.00 96.44 180 ILE A C 1
ATOM 1457 O O . ILE A 1 180 ? 7.937 -6.565 -2.655 1.00 96.44 180 ILE A O 1
ATOM 1461 N N . LEU A 1 181 ? 9.545 -5.955 -4.105 1.00 97.19 181 LEU A N 1
ATOM 1462 C CA . LEU A 1 181 ? 9.855 -4.691 -3.429 1.00 97.19 181 LEU A CA 1
ATOM 1463 C C . LEU A 1 181 ? 8.658 -3.733 -3.449 1.00 97.19 181 LEU A C 1
ATOM 1465 O O . LEU A 1 181 ? 8.310 -3.175 -2.406 1.00 97.19 181 LEU A O 1
ATOM 1469 N N . CYS A 1 182 ? 7.980 -3.606 -4.595 1.00 98.06 182 CYS A N 1
ATOM 1470 C CA . CYS A 1 182 ? 6.755 -2.816 -4.705 1.00 98.06 182 CYS A CA 1
ATOM 1471 C C . CYS A 1 182 ? 5.667 -3.346 -3.766 1.00 98.06 182 CYS A C 1
ATOM 1473 O O . CYS A 1 182 ? 5.118 -2.588 -2.969 1.00 98.06 182 CYS A O 1
ATOM 1475 N N . LEU A 1 183 ? 5.383 -4.649 -3.816 1.00 98.31 183 LEU A N 1
ATOM 1476 C CA . LEU A 1 183 ? 4.356 -5.291 -2.998 1.00 98.31 183 LEU A CA 1
ATOM 1477 C C . LEU A 1 183 ? 4.622 -5.121 -1.498 1.00 98.31 183 LEU A C 1
ATOM 1479 O O . LEU A 1 183 ? 3.707 -4.768 -0.755 1.00 98.31 183 LEU A O 1
ATOM 1483 N N . GLN A 1 184 ? 5.864 -5.306 -1.042 1.00 97.56 184 GLN A N 1
ATOM 1484 C CA . GLN A 1 184 ? 6.231 -5.105 0.363 1.00 97.56 184 GLN A CA 1
ATOM 1485 C C . GLN A 1 184 ? 6.094 -3.637 0.790 1.00 97.56 184 GLN A C 1
ATOM 1487 O O . GLN A 1 184 ? 5.542 -3.364 1.857 1.00 97.56 184 GLN A O 1
ATOM 1492 N N . ALA A 1 185 ? 6.550 -2.689 -0.036 1.00 98.12 185 ALA A N 1
ATOM 1493 C CA . ALA A 1 185 ? 6.446 -1.260 0.258 1.00 98.12 185 ALA A CA 1
ATOM 1494 C C . ALA A 1 185 ? 4.982 -0.791 0.326 1.00 98.12 185 ALA A C 1
ATOM 1496 O O . ALA A 1 185 ? 4.590 -0.092 1.265 1.00 98.12 185 ALA A O 1
ATOM 1497 N N . LEU A 1 186 ? 4.160 -1.227 -0.633 1.00 98.56 186 LEU A N 1
ATOM 1498 C CA . LEU A 1 186 ? 2.729 -0.935 -0.693 1.00 98.56 186 LEU A CA 1
ATOM 1499 C C . LEU A 1 186 ? 1.981 -1.566 0.482 1.00 98.56 186 LEU A C 1
ATOM 1501 O O . LEU A 1 186 ? 1.227 -0.874 1.165 1.00 98.56 186 LEU A O 1
ATOM 1505 N N . SER A 1 187 ? 2.237 -2.849 0.761 1.00 98.44 187 SER A N 1
ATOM 1506 C CA . SER A 1 187 ? 1.652 -3.561 1.898 1.00 98.44 187 SER A CA 1
ATOM 1507 C C . SER A 1 187 ? 1.927 -2.829 3.203 1.00 98.44 187 SER A C 1
ATOM 1509 O O . SER A 1 187 ? 0.984 -2.505 3.927 1.00 98.44 187 SER A O 1
ATOM 1511 N N . LYS A 1 188 ? 3.192 -2.489 3.467 1.00 97.75 188 LYS A N 1
ATOM 1512 C CA . LYS A 1 188 ? 3.585 -1.765 4.673 1.00 97.75 188 LYS A CA 1
ATOM 1513 C C . LYS A 1 188 ? 2.877 -0.416 4.773 1.00 97.75 188 LYS A C 1
ATOM 1515 O O . LYS A 1 188 ? 2.268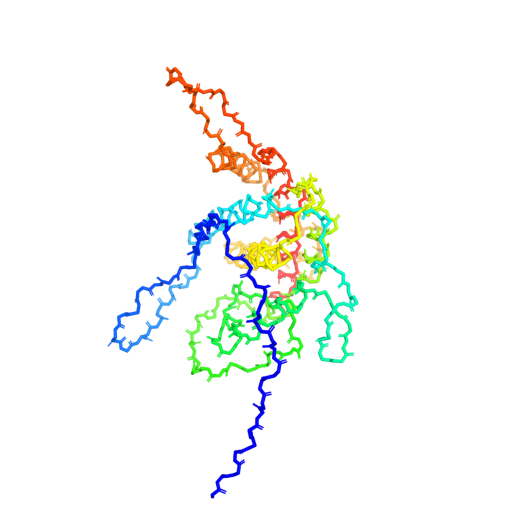 -0.135 5.799 1.00 97.75 188 LYS A O 1
ATOM 1520 N N . ARG A 1 189 ? 2.875 0.386 3.701 1.00 98.06 189 ARG A N 1
ATOM 1521 C CA . ARG A 1 189 ? 2.25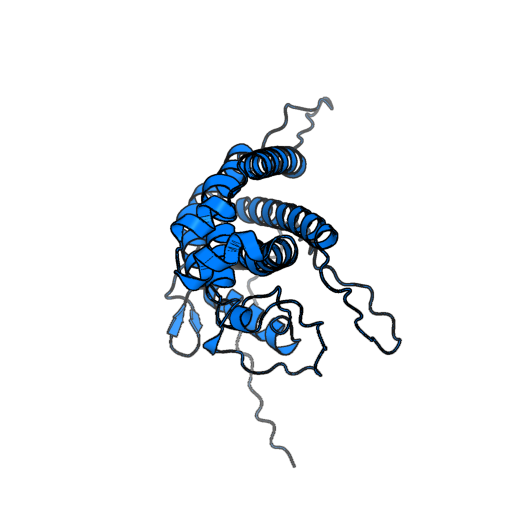6 1.724 3.691 1.00 98.06 189 ARG A CA 1
ATOM 1522 C C . ARG A 1 189 ? 0.758 1.713 3.916 1.00 98.06 189 ARG A C 1
ATOM 1524 O O . ARG A 1 189 ? 0.246 2.581 4.627 1.00 98.06 189 ARG A O 1
ATOM 1531 N N . ILE A 1 190 ? 0.067 0.773 3.290 1.00 98.56 190 ILE A N 1
ATOM 1532 C CA . ILE A 1 190 ? -1.384 0.648 3.381 1.00 98.56 190 ILE A CA 1
ATOM 1533 C C . ILE A 1 190 ? -1.769 0.131 4.770 1.00 98.56 190 ILE A C 1
ATOM 1535 O O . ILE A 1 190 ? -2.614 0.729 5.440 1.00 98.56 190 ILE A O 1
ATOM 1539 N N . HIS A 1 191 ? -1.092 -0.912 5.259 1.00 98.38 191 HIS A N 1
ATOM 1540 C CA . HIS A 1 191 ? -1.355 -1.465 6.587 1.00 98.38 191 HIS A CA 1
ATOM 1541 C C . HIS A 1 191 ? -0.876 -0.565 7.730 1.00 98.38 191 HIS A C 1
ATOM 1543 O O . HIS A 1 191 ? -1.409 -0.668 8.834 1.00 98.38 191 HIS A O 1
ATOM 1549 N N . TYR A 1 192 ? 0.019 0.397 7.474 1.00 97.00 192 TYR A N 1
ATOM 1550 C CA . TYR A 1 192 ? 0.350 1.446 8.445 1.00 97.00 192 TYR A CA 1
ATOM 1551 C C . TYR A 1 192 ? -0.876 2.282 8.855 1.00 97.00 192 TYR A C 1
ATOM 1553 O O . TYR A 1 192 ? -0.852 2.964 9.879 1.00 97.00 192 TYR A O 1
ATOM 1561 N N . GLY A 1 193 ? -1.984 2.177 8.107 1.00 97.06 193 GLY A N 1
ATOM 1562 C CA . GLY A 1 193 ? -3.302 2.645 8.524 1.00 97.06 193 GLY A CA 1
ATOM 1563 C C . GLY A 1 193 ? -3.721 2.167 9.921 1.00 97.06 193 GLY A C 1
ATOM 1564 O O . GLY A 1 193 ? -4.400 2.920 10.609 1.00 97.06 193 GLY A O 1
ATOM 1565 N N . LYS A 1 194 ? -3.263 0.997 10.394 1.00 97.19 194 LYS A N 1
ATOM 1566 C CA . LYS A 1 194 ? -3.513 0.521 11.769 1.00 97.19 194 LYS A CA 1
ATOM 1567 C C . LYS A 1 194 ? -2.945 1.494 12.812 1.00 97.19 194 LYS A C 1
ATOM 1569 O O . LYS A 1 194 ? -3.675 1.968 13.674 1.00 97.19 194 LYS A O 1
ATOM 1574 N N . PHE A 1 195 ? -1.677 1.887 12.667 1.00 95.50 195 PHE A N 1
ATOM 1575 C CA . PHE A 1 195 ? -1.018 2.852 13.559 1.00 95.50 195 PHE A CA 1
ATOM 1576 C C . PHE A 1 195 ? -1.629 4.250 13.463 1.00 95.50 195 PHE A C 1
ATOM 1578 O O . PHE A 1 195 ? -1.742 4.953 14.464 1.00 95.50 195 PHE A O 1
ATOM 1585 N N . VAL A 1 196 ? -2.039 4.662 12.259 1.00 95.19 196 VAL A N 1
ATOM 1586 C CA . VAL A 1 196 ? -2.727 5.947 12.063 1.00 95.19 196 VAL A CA 1
ATOM 1587 C C . VAL A 1 196 ? -4.077 5.953 12.777 1.00 95.19 196 VAL A C 1
ATOM 1589 O O . VAL A 1 196 ? -4.410 6.936 13.436 1.00 95.19 196 VAL A O 1
ATOM 1592 N N . ALA A 1 197 ? -4.850 4.872 12.659 1.00 96.06 197 ALA A N 1
ATOM 1593 C CA . ALA A 1 197 ? -6.126 4.735 13.347 1.00 96.06 197 ALA A CA 1
ATOM 1594 C C . ALA A 1 197 ? -5.953 4.697 14.867 1.00 96.06 197 ALA A C 1
ATOM 1596 O O . ALA A 1 197 ? -6.671 5.415 15.556 1.00 96.06 197 ALA A O 1
ATOM 1597 N N . GLU A 1 198 ? -4.978 3.936 15.372 1.00 95.50 198 GLU A N 1
ATOM 1598 C CA . GLU A 1 198 ? -4.638 3.889 16.797 1.00 95.50 198 GLU A CA 1
ATOM 1599 C C . GLU A 1 198 ? -4.311 5.287 17.331 1.00 95.50 198 GLU A C 1
ATOM 1601 O O . GLU A 1 198 ? -4.951 5.760 18.266 1.00 95.50 198 GLU A O 1
ATOM 1606 N N . ALA A 1 199 ? -3.392 6.008 16.680 1.00 93.06 199 ALA A N 1
ATOM 1607 C CA . ALA A 1 199 ? -3.016 7.359 17.091 1.00 93.06 199 ALA A CA 1
ATOM 1608 C C . ALA A 1 199 ? -4.221 8.319 17.116 1.00 93.06 199 ALA A C 1
ATOM 1610 O O . ALA A 1 199 ? -4.425 9.025 18.103 1.00 93.06 199 ALA A O 1
ATOM 1611 N N . LYS A 1 200 ? -5.054 8.305 16.065 1.00 93.81 200 LYS A N 1
ATOM 1612 C CA . LYS A 1 200 ? -6.275 9.126 15.992 1.00 93.81 200 LYS A CA 1
ATOM 1613 C C . LYS A 1 200 ? -7.285 8.761 17.081 1.00 93.81 200 LYS A C 1
ATOM 1615 O O . LYS A 1 200 ? -7.950 9.647 17.618 1.00 93.81 200 LYS A O 1
ATOM 1620 N N . PHE A 1 201 ? -7.433 7.474 17.385 1.00 95.38 201 PHE A N 1
ATOM 1621 C CA . PHE A 1 201 ? -8.354 6.999 18.411 1.00 95.38 201 PHE A CA 1
ATOM 1622 C C . PHE A 1 201 ? -7.899 7.406 19.812 1.00 95.38 201 PHE A C 1
ATOM 1624 O O . PHE A 1 201 ? -8.721 7.873 20.595 1.00 95.38 201 PHE A O 1
ATOM 1631 N N . GLN A 1 202 ? -6.603 7.299 20.110 1.00 92.88 202 GLN A N 1
ATOM 1632 C CA . GLN A 1 202 ? -6.047 7.741 21.392 1.00 92.88 202 GLN A CA 1
ATOM 1633 C C . GLN A 1 202 ? -6.174 9.258 21.581 1.00 92.88 202 GLN A C 1
ATOM 1635 O O . GLN A 1 202 ? -6.477 9.718 22.678 1.00 92.88 202 GLN A O 1
ATOM 1640 N N . GLU A 1 203 ? -6.000 10.041 20.513 1.00 92.94 203 GLU A N 1
ATOM 1641 C CA . GLU A 1 203 ? -6.133 11.502 20.559 1.00 92.94 203 GLU A CA 1
ATOM 1642 C C . GLU A 1 203 ? -7.580 11.962 20.806 1.00 92.94 203 GLU A C 1
ATOM 1644 O O . GLU A 1 203 ? -7.816 12.895 21.573 1.00 92.94 203 GLU A O 1
ATOM 1649 N N . ALA A 1 204 ? -8.562 11.317 20.168 1.00 93.12 204 ALA A N 1
ATOM 1650 C CA . ALA A 1 204 ? -9.954 11.768 20.187 1.00 93.12 204 ALA A CA 1
ATOM 1651 C C . ALA A 1 204 ? -10.954 10.608 20.285 1.00 93.12 204 ALA A C 1
ATOM 1653 O O . ALA A 1 204 ? -11.859 10.479 19.460 1.00 93.12 204 ALA A O 1
ATOM 1654 N N . ARG A 1 205 ? -10.823 9.766 21.315 1.00 95.25 205 ARG A N 1
ATOM 1655 C CA . ARG A 1 205 ? -11.637 8.552 21.505 1.00 95.25 205 ARG A CA 1
ATOM 1656 C C . ARG A 1 205 ? -13.142 8.785 21.353 1.00 95.25 205 ARG A C 1
ATOM 1658 O O . ARG A 1 205 ? -13.795 8.113 20.553 1.00 95.25 205 ARG A O 1
ATOM 1665 N N . SER A 1 206 ? -13.684 9.779 22.059 1.00 95.56 206 SER A N 1
ATOM 1666 C CA . SER A 1 206 ? -15.119 10.107 22.056 1.00 95.56 206 SER A CA 1
ATOM 1667 C C . SER A 1 206 ? -15.673 10.434 20.664 1.00 95.56 206 SER A C 1
ATOM 1669 O O . SER A 1 206 ? -16.850 10.185 20.413 1.00 95.56 206 SER A O 1
ATOM 1671 N N . LYS A 1 207 ? -14.831 10.920 19.739 1.00 96.19 207 LYS A N 1
ATOM 1672 C CA . LYS A 1 207 ? -15.205 11.211 18.345 1.00 96.19 207 LYS A CA 1
ATOM 1673 C C . LYS A 1 207 ? -15.619 9.949 17.583 1.00 96.19 207 LYS A C 1
ATOM 1675 O O . LYS A 1 207 ? -16.479 10.030 16.711 1.00 96.19 207 LYS A O 1
ATOM 1680 N N . TYR A 1 208 ? -15.015 8.799 17.891 1.00 97.19 208 TYR A N 1
ATOM 1681 C CA . TYR A 1 208 ? -15.205 7.562 17.125 1.00 97.19 208 TYR A CA 1
ATOM 1682 C C . TYR A 1 208 ? -16.131 6.554 17.815 1.00 97.19 208 TYR A C 1
ATOM 1684 O O . TYR A 1 208 ? -16.758 5.754 17.127 1.00 97.19 208 TYR A O 1
ATOM 1692 N N . GLU A 1 209 ? -16.262 6.584 19.147 1.00 96.19 209 GLU A N 1
ATOM 1693 C CA . GLU A 1 209 ? -16.969 5.539 19.907 1.00 96.19 209 GLU A CA 1
ATOM 1694 C C . GLU A 1 209 ? -18.397 5.258 19.426 1.00 96.19 209 GLU A C 1
ATOM 1696 O O . GLU A 1 209 ? -18.779 4.094 19.309 1.00 96.19 209 GLU A O 1
ATOM 1701 N N . ALA A 1 210 ? -19.187 6.300 19.150 1.00 96.75 210 ALA A N 1
ATOM 1702 C CA . ALA A 1 210 ? -20.568 6.134 18.697 1.00 96.75 210 ALA A CA 1
ATOM 1703 C C . ALA A 1 210 ? -20.631 5.394 17.350 1.00 96.75 210 ALA A C 1
ATOM 1705 O O . ALA A 1 210 ? -21.392 4.437 17.205 1.00 96.75 210 ALA A O 1
ATOM 1706 N N . ALA A 1 211 ? -19.775 5.787 16.402 1.00 97.50 211 ALA A N 1
ATOM 1707 C CA . ALA A 1 211 ? -19.685 5.158 15.089 1.00 97.50 211 ALA A CA 1
ATOM 1708 C C . ALA A 1 211 ? -19.178 3.708 15.183 1.00 97.50 211 ALA A C 1
ATOM 1710 O O . ALA A 1 211 ? -19.706 2.828 14.510 1.00 97.50 211 ALA A O 1
ATOM 1711 N N . ILE A 1 212 ? -18.204 3.435 16.061 1.00 97.75 212 ILE A N 1
ATOM 1712 C CA . ILE A 1 212 ? -17.669 2.081 16.279 1.00 97.75 212 ILE A CA 1
ATOM 1713 C C . ILE A 1 212 ? -18.745 1.158 16.859 1.00 97.75 212 ILE A C 1
ATOM 1715 O O . ILE A 1 212 ? -18.958 0.065 16.335 1.00 97.75 212 ILE A O 1
ATOM 1719 N N . LYS A 1 213 ? -19.459 1.598 17.905 1.00 97.06 213 LYS A N 1
ATOM 1720 C CA . LYS A 1 213 ? -20.525 0.810 18.549 1.00 97.06 213 LYS A CA 1
ATOM 1721 C C . LYS A 1 213 ? -21.681 0.522 17.591 1.00 97.06 213 LYS A C 1
ATOM 1723 O O . LYS A 1 213 ? -22.208 -0.585 17.593 1.00 97.06 213 LYS A O 1
ATOM 1728 N N . ALA A 1 214 ? -22.035 1.487 16.743 1.00 97.25 214 ALA A N 1
ATOM 1729 C CA . ALA A 1 214 ? -23.036 1.312 15.691 1.00 97.25 214 ALA A CA 1
ATOM 1730 C C . ALA A 1 214 ? -22.520 0.523 14.469 1.00 97.25 214 ALA A C 1
ATOM 1732 O O . ALA A 1 214 ? -23.294 0.249 13.554 1.00 97.25 214 ALA A O 1
ATOM 1733 N N . LYS A 1 215 ? -21.221 0.181 14.432 1.00 96.88 215 LYS A N 1
ATOM 1734 C CA . LYS A 1 215 ? -20.509 -0.395 13.279 1.00 96.88 215 LYS A CA 1
ATOM 1735 C C . LYS A 1 215 ? -20.728 0.422 11.985 1.00 96.88 215 LYS A C 1
ATOM 1737 O O . LYS A 1 215 ? -20.767 -0.123 10.881 1.00 96.88 215 LYS A O 1
ATOM 1742 N N . ASP A 1 216 ? -20.835 1.748 12.115 1.00 97.81 216 ASP A N 1
ATOM 1743 C CA . ASP A 1 216 ? -21.082 2.681 11.013 1.00 97.81 216 ASP A CA 1
ATOM 1744 C C . ASP A 1 216 ? -19.788 2.994 10.251 1.00 97.81 216 ASP A C 1
ATOM 1746 O O . ASP A 1 216 ? -19.028 3.919 10.556 1.00 97.81 216 ASP A O 1
ATOM 1750 N N . ARG A 1 217 ? -19.545 2.197 9.211 1.00 98.00 217 ARG A N 1
ATOM 1751 C CA . ARG A 1 217 ? -18.381 2.331 8.326 1.00 98.00 217 ARG A CA 1
ATOM 1752 C C . ARG A 1 217 ? -18.323 3.670 7.610 1.00 98.00 217 ARG A C 1
ATOM 1754 O O . ARG A 1 217 ? -17.230 4.191 7.388 1.00 98.00 217 ARG A O 1
ATOM 1761 N N . LYS A 1 218 ? -19.479 4.195 7.205 1.00 97.19 218 LYS A N 1
ATOM 1762 C CA . LYS A 1 218 ? -19.556 5.413 6.402 1.00 97.19 218 LYS A CA 1
ATOM 1763 C C . LYS A 1 218 ? -19.173 6.610 7.261 1.00 97.19 218 LYS A C 1
ATOM 1765 O O . LYS A 1 218 ? -18.299 7.378 6.866 1.00 97.19 218 LYS A O 1
ATOM 1770 N N . LEU A 1 219 ? -19.745 6.698 8.461 1.00 97.38 219 LEU A N 1
ATOM 1771 C CA . LEU A 1 219 ? -19.408 7.745 9.416 1.00 97.38 219 LEU A CA 1
ATOM 1772 C C . LEU A 1 219 ? -17.931 7.677 9.827 1.00 97.38 219 LEU A C 1
ATOM 1774 O O . LEU A 1 219 ? -17.262 8.705 9.858 1.00 97.38 219 LEU A O 1
ATOM 1778 N N . LEU A 1 220 ? -17.378 6.481 10.070 1.00 97.75 220 LEU A N 1
ATOM 1779 C CA . LEU A 1 220 ? -15.943 6.335 10.346 1.00 97.75 220 LEU A CA 1
ATOM 1780 C C . LEU A 1 220 ? -15.076 6.864 9.199 1.00 97.75 220 LEU A C 1
ATOM 1782 O O . LEU A 1 220 ? -14.122 7.601 9.443 1.00 97.75 220 LEU A O 1
ATOM 1786 N N . LEU A 1 221 ? -15.412 6.529 7.952 1.00 96.81 221 LEU A N 1
ATOM 1787 C CA . LEU A 1 221 ? -14.679 7.014 6.785 1.00 96.81 221 LEU A CA 1
ATOM 1788 C C . LEU A 1 221 ? -14.738 8.545 6.663 1.00 96.81 221 LEU A C 1
ATOM 1790 O O . LEU A 1 221 ? -13.717 9.174 6.376 1.00 96.81 221 LEU A O 1
ATOM 1794 N N . GLU A 1 222 ? -15.903 9.148 6.909 1.00 96.56 222 GLU A N 1
ATOM 1795 C CA . GLU A 1 222 ? -16.082 10.604 6.926 1.00 96.56 222 GLU A CA 1
ATOM 1796 C C . GLU A 1 222 ? -15.228 11.259 8.023 1.00 96.56 222 GLU A C 1
ATOM 1798 O O . GLU A 1 222 ? -14.482 12.195 7.743 1.00 96.56 222 GLU A O 1
ATOM 1803 N N . LEU A 1 223 ? -15.251 10.719 9.248 1.00 96.50 223 LEU A N 1
ATOM 1804 C CA . LEU A 1 223 ? -14.478 11.232 10.387 1.00 96.50 223 LEU A CA 1
ATOM 1805 C C . LEU A 1 223 ? -12.958 11.128 10.195 1.00 96.50 223 LEU A C 1
ATOM 1807 O O . LEU A 1 223 ? -12.215 11.931 10.773 1.00 96.50 223 LEU A O 1
ATOM 1811 N N . LEU A 1 224 ? -12.502 10.123 9.439 1.00 95.19 224 LEU A N 1
ATOM 1812 C CA . LEU A 1 224 ? -11.091 9.862 9.144 1.00 95.19 224 LEU A CA 1
ATOM 1813 C C . LEU A 1 224 ? -10.540 10.690 7.981 1.00 95.19 224 LEU A C 1
ATOM 1815 O O . LEU A 1 224 ? -9.314 10.816 7.881 1.00 95.19 224 LEU A O 1
ATOM 1819 N N . THR A 1 225 ? -11.414 11.189 7.105 1.00 94.06 225 THR A N 1
ATOM 1820 C CA . THR A 1 225 ? -11.032 11.889 5.877 1.00 94.06 225 THR A CA 1
ATOM 1821 C C . THR A 1 225 ? -10.614 13.321 6.189 1.00 94.06 225 THR A C 1
ATOM 1823 O O . THR A 1 225 ? -11.412 14.131 6.652 1.00 94.06 225 THR A O 1
ATOM 1826 N N . ASP A 1 226 ? -9.365 13.646 5.866 1.00 93.62 226 ASP A N 1
ATOM 1827 C CA . ASP A 1 226 ? -8.839 15.007 5.893 1.00 93.62 226 ASP A CA 1
ATOM 1828 C C . ASP A 1 226 ? -8.353 15.366 4.488 1.00 93.62 226 ASP A C 1
ATOM 1830 O O . ASP A 1 226 ? -7.257 14.992 4.062 1.00 93.62 226 ASP A O 1
ATOM 1834 N N . LYS A 1 227 ? -9.200 16.090 3.750 1.00 94.56 227 LYS A N 1
ATOM 1835 C CA . LYS A 1 227 ? -8.922 16.469 2.359 1.00 94.56 227 LYS A CA 1
ATOM 1836 C C . LYS A 1 227 ? -7.694 17.371 2.231 1.00 94.56 227 LYS A C 1
ATOM 1838 O O . LYS A 1 227 ? -7.022 17.337 1.203 1.00 94.56 227 LYS A O 1
ATOM 1843 N N . THR A 1 228 ? -7.387 18.162 3.259 1.00 95.88 228 THR A N 1
ATOM 1844 C CA . THR A 1 228 ? -6.218 19.047 3.262 1.00 95.88 228 THR A CA 1
ATOM 1845 C C . THR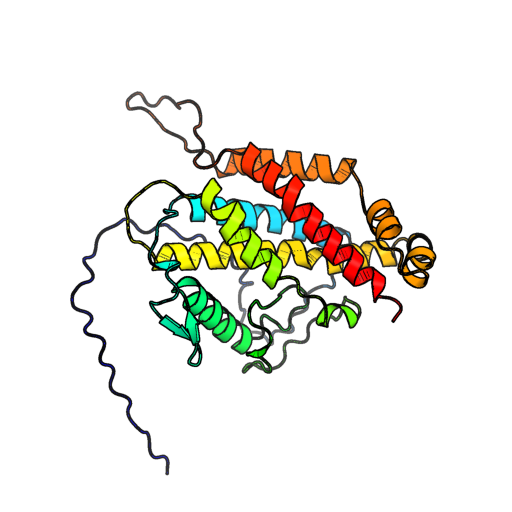 A 1 228 ? -4.943 18.219 3.349 1.00 95.88 228 THR A C 1
ATOM 1847 O O . THR A 1 228 ? -4.019 18.417 2.559 1.00 95.88 228 THR A O 1
ATOM 1850 N N . VAL A 1 229 ? -4.906 17.240 4.258 1.00 92.75 229 VAL A N 1
ATOM 1851 C CA . VAL A 1 229 ? -3.768 16.319 4.386 1.00 92.75 229 VAL A CA 1
ATOM 1852 C C . VAL A 1 229 ? -3.597 15.476 3.122 1.00 92.75 229 VAL A C 1
ATOM 1854 O O . VAL A 1 229 ? -2.473 15.334 2.643 1.00 92.75 229 VAL A O 1
ATOM 1857 N N . GLU A 1 230 ? -4.684 14.968 2.537 1.00 95.19 230 GLU A N 1
ATOM 1858 C CA . GLU A 1 230 ? -4.640 14.192 1.288 1.00 95.19 230 GLU A CA 1
ATOM 1859 C C . GLU A 1 230 ? -4.063 15.013 0.121 1.00 95.19 230 GLU A C 1
ATOM 1861 O O . GLU A 1 230 ? -3.173 14.536 -0.589 1.00 95.19 230 GLU A O 1
ATOM 1866 N N . ALA A 1 231 ? -4.472 16.278 -0.021 1.00 97.06 231 ALA A N 1
ATOM 1867 C CA . ALA A 1 231 ? -3.923 17.182 -1.032 1.00 97.06 231 ALA A CA 1
ATOM 1868 C C . ALA A 1 231 ? -2.421 17.457 -0.823 1.00 97.06 231 ALA A C 1
ATOM 1870 O O . ALA A 1 231 ? -1.650 17.475 -1.787 1.00 97.06 231 ALA A O 1
ATOM 1871 N N . ILE A 1 232 ? -1.980 17.621 0.432 1.00 96.69 232 ILE A N 1
ATOM 1872 C CA . ILE A 1 232 ? -0.558 17.792 0.773 1.00 96.69 232 ILE A CA 1
ATOM 1873 C C . ILE A 1 232 ? 0.241 16.530 0.425 1.00 96.69 232 ILE A C 1
ATOM 1875 O O . ILE A 1 232 ? 1.321 16.640 -0.157 1.00 96.69 232 ILE A O 1
ATOM 1879 N N . VAL A 1 233 ? -0.274 15.338 0.751 1.00 96.56 233 VAL A N 1
ATOM 18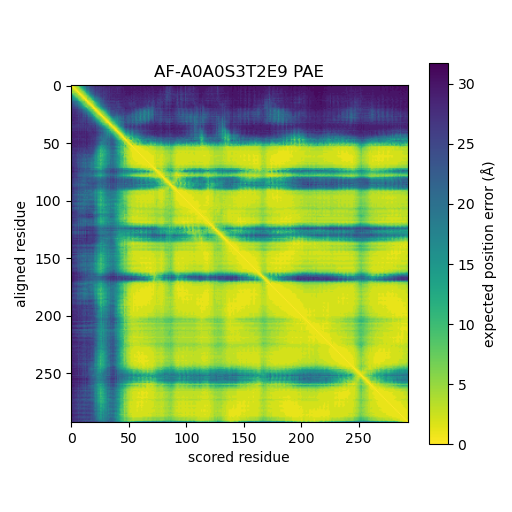80 C CA . VAL A 1 233 ? 0.369 14.057 0.413 1.00 96.56 233 VAL A CA 1
ATOM 1881 C C . VAL A 1 233 ? 0.504 13.925 -1.101 1.00 96.56 233 VAL A C 1
ATOM 1883 O O . VAL A 1 233 ? 1.616 13.711 -1.582 1.00 96.56 233 VAL A O 1
ATOM 1886 N N . LYS A 1 234 ? -0.579 14.140 -1.860 1.00 97.69 234 LYS A N 1
ATOM 1887 C CA . LYS A 1 234 ? -0.556 14.101 -3.330 1.00 97.69 234 LYS A CA 1
ATOM 1888 C C . LYS A 1 234 ? 0.502 15.046 -3.892 1.00 97.69 234 LYS A C 1
ATOM 1890 O O . LYS A 1 234 ? 1.327 14.640 -4.713 1.00 97.69 234 LYS A O 1
ATOM 1895 N N . LYS A 1 235 ? 0.527 16.297 -3.417 1.00 97.88 235 LYS A N 1
ATOM 1896 C CA . LYS A 1 235 ? 1.488 17.294 -3.896 1.00 97.88 235 LYS A CA 1
ATOM 1897 C C . LYS A 1 235 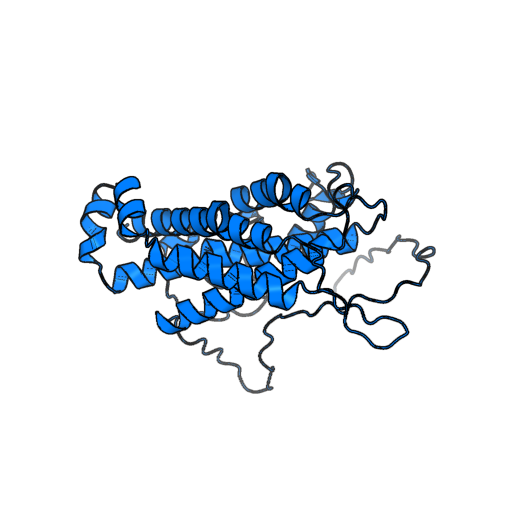? 2.929 16.914 -3.566 1.00 97.88 235 LYS A C 1
ATOM 1899 O O . LYS A 1 235 ? 3.808 17.053 -4.414 1.00 97.88 235 LYS A O 1
ATOM 1904 N N . ARG A 1 236 ? 3.178 16.423 -2.350 1.00 97.75 236 ARG A N 1
ATOM 1905 C CA . ARG A 1 236 ? 4.508 15.984 -1.910 1.00 97.75 236 ARG A CA 1
ATOM 1906 C C . ARG A 1 236 ? 4.997 14.786 -2.719 1.00 97.75 236 ARG A C 1
ATOM 1908 O O . ARG A 1 236 ? 6.144 14.799 -3.155 1.00 97.75 236 ARG A O 1
ATOM 1915 N N . VAL A 1 237 ? 4.141 13.794 -2.954 1.00 97.75 237 VAL A N 1
ATOM 1916 C CA . VAL A 1 237 ? 4.457 12.625 -3.786 1.00 97.75 237 VAL A CA 1
ATOM 1917 C C . VAL A 1 237 ? 4.796 13.054 -5.211 1.00 97.75 237 VAL A C 1
ATOM 1919 O O . VAL A 1 237 ? 5.809 12.611 -5.742 1.00 97.75 237 VAL A O 1
ATOM 1922 N N . GLU A 1 238 ? 4.026 13.972 -5.803 1.00 97.50 238 GLU A N 1
ATOM 1923 C CA . GLU A 1 238 ? 4.319 14.509 -7.139 1.00 97.50 238 GLU A CA 1
ATOM 1924 C C . GLU A 1 238 ? 5.706 15.176 -7.194 1.00 97.50 238 GLU A C 1
ATOM 1926 O O . GLU A 1 238 ? 6.484 14.936 -8.118 1.00 97.50 238 GLU A O 1
ATOM 1931 N N . LEU A 1 239 ? 6.039 16.004 -6.198 1.00 97.06 239 LEU A N 1
ATOM 1932 C CA . LEU A 1 239 ? 7.336 16.684 -6.118 1.00 97.06 239 LEU A CA 1
ATOM 1933 C C . LEU A 1 239 ? 8.496 15.700 -5.920 1.00 97.06 239 LEU A C 1
ATOM 1935 O O . LEU A 1 239 ? 9.528 15.842 -6.571 1.00 97.06 239 LEU A O 1
ATOM 1939 N N . LYS A 1 240 ? 8.324 14.683 -5.071 1.00 96.75 240 LYS A N 1
ATOM 1940 C CA . LYS A 1 240 ? 9.317 13.621 -4.857 1.00 96.75 240 LYS A CA 1
ATOM 1941 C C . LYS A 1 240 ? 9.516 12.769 -6.107 1.00 96.75 240 LYS A C 1
ATOM 1943 O O . LYS A 1 240 ? 10.650 12.540 -6.509 1.00 96.75 240 LYS A O 1
ATOM 1948 N N . ALA A 1 241 ? 8.435 12.373 -6.776 1.00 95.50 241 ALA A N 1
ATOM 1949 C CA . ALA A 1 241 ? 8.500 11.665 -8.050 1.00 95.50 241 ALA A CA 1
ATOM 1950 C C . ALA A 1 241 ? 9.213 12.503 -9.124 1.00 95.50 241 ALA A C 1
ATOM 1952 O O . ALA A 1 241 ? 10.035 11.972 -9.870 1.00 95.50 241 ALA A O 1
ATOM 1953 N N . LYS A 1 242 ? 8.978 13.825 -9.154 1.00 94.56 242 LYS A N 1
ATOM 1954 C CA . LYS A 1 242 ? 9.744 14.748 -10.001 1.00 94.56 242 LYS A CA 1
ATOM 1955 C C . LYS A 1 242 ? 11.215 14.798 -9.608 1.00 94.56 242 LYS A C 1
ATOM 1957 O O . LYS A 1 242 ? 12.048 14.871 -10.493 1.00 94.56 242 LYS A O 1
ATOM 1962 N N . ALA A 1 243 ? 11.562 14.797 -8.328 1.00 93.19 243 ALA A N 1
ATOM 1963 C CA . ALA A 1 243 ? 12.959 14.854 -7.906 1.00 93.19 243 ALA A CA 1
ATOM 1964 C C . ALA A 1 243 ? 13.711 13.547 -8.220 1.00 93.19 243 ALA A C 1
ATOM 1966 O O . ALA A 1 243 ? 14.795 13.582 -8.791 1.00 93.19 243 ALA A O 1
ATOM 1967 N N . PHE A 1 244 ? 13.124 12.396 -7.888 1.00 92.38 244 PHE A N 1
ATOM 1968 C CA . PHE A 1 244 ? 13.780 11.088 -7.989 1.00 92.38 244 PHE A CA 1
ATOM 1969 C C . PHE A 1 244 ? 13.717 10.475 -9.393 1.00 92.38 244 PHE A C 1
ATOM 1971 O O . PHE A 1 244 ? 14.600 9.714 -9.772 1.00 92.38 244 PHE A O 1
ATOM 1978 N N . GLY A 1 245 ? 12.677 10.791 -10.169 1.00 89.50 245 GLY A N 1
ATOM 1979 C CA . GLY A 1 245 ? 12.445 10.222 -11.499 1.00 89.50 245 GLY A CA 1
ATOM 1980 C C . GLY A 1 245 ? 13.100 10.984 -12.654 1.00 89.50 245 GLY A C 1
ATOM 1981 O O . GLY A 1 245 ? 12.903 10.594 -13.807 1.00 89.50 245 GLY A O 1
ATOM 1982 N N . GLN A 1 246 ? 13.829 12.070 -12.367 1.00 88.38 246 GLN A N 1
ATOM 1983 C CA . GLN A 1 246 ? 14.519 12.881 -13.372 1.00 88.38 246 GLN A CA 1
ATOM 1984 C C . GLN A 1 246 ? 15.620 12.087 -14.072 1.00 88.38 246 GLN A C 1
ATOM 1986 O O . GLN A 1 246 ? 16.554 11.595 -13.444 1.00 88.38 246 GLN A O 1
ATOM 1991 N N . VAL A 1 247 ? 15.542 12.024 -15.398 1.00 84.44 247 VAL A N 1
ATOM 1992 C CA . VAL A 1 247 ? 16.637 11.574 -16.255 1.00 84.44 247 VAL A CA 1
ATOM 1993 C C . VAL A 1 247 ? 17.344 12.815 -16.780 1.00 84.44 247 VAL A C 1
ATOM 1995 O O . VAL A 1 247 ? 16.839 13.506 -17.667 1.00 84.44 247 VAL A O 1
ATOM 1998 N N . VAL A 1 248 ? 18.504 13.105 -16.195 1.00 82.56 248 VAL A N 1
ATOM 1999 C CA . VAL A 1 248 ? 19.366 14.214 -16.611 1.00 82.56 248 VAL A CA 1
ATOM 2000 C C . VAL A 1 248 ? 20.216 13.747 -17.785 1.00 82.56 248 VAL A C 1
ATOM 2002 O O . VAL A 1 248 ? 20.984 12.794 -17.660 1.00 82.56 248 VAL A O 1
ATOM 2005 N N . GLN A 1 249 ? 20.062 14.412 -18.926 1.00 79.75 249 GLN A N 1
ATOM 2006 C CA . GLN A 1 249 ? 20.910 14.211 -20.094 1.00 79.75 249 GLN A CA 1
ATOM 2007 C C . GLN A 1 249 ? 21.797 15.439 -20.277 1.00 79.75 249 GLN A C 1
ATOM 2009 O O . GLN A 1 249 ? 21.325 16.574 -20.193 1.00 79.75 249 GLN A O 1
ATOM 2014 N N . ILE A 1 250 ? 23.083 15.182 -20.495 1.00 83.12 250 ILE A N 1
ATOM 2015 C CA . ILE A 1 250 ? 24.081 16.193 -20.828 1.00 83.12 250 ILE A CA 1
ATOM 2016 C C . ILE A 1 250 ? 24.436 15.956 -22.291 1.00 83.12 250 ILE A C 1
ATOM 2018 O O . ILE A 1 250 ? 24.767 14.826 -22.658 1.00 83.12 250 ILE A O 1
ATOM 2022 N N . ASP A 1 251 ? 24.296 16.985 -23.120 1.00 79.44 251 ASP A N 1
ATOM 2023 C CA . ASP A 1 251 ? 24.681 16.897 -24.526 1.00 79.44 251 ASP A CA 1
ATOM 2024 C C . ASP A 1 251 ? 26.211 16.974 -24.704 1.00 79.44 251 ASP A C 1
ATOM 2026 O O . ASP A 1 251 ? 26.963 17.247 -23.766 1.00 79.44 251 ASP A O 1
ATOM 2030 N N . GLU A 1 252 ? 26.696 16.727 -25.922 1.00 80.06 252 GLU A N 1
ATOM 2031 C CA . GLU A 1 252 ? 28.133 16.785 -26.244 1.00 80.06 252 GLU A CA 1
ATOM 2032 C C . GLU A 1 252 ? 28.743 18.186 -26.041 1.00 80.06 252 GLU A C 1
ATOM 2034 O O . GLU A 1 252 ? 29.959 18.322 -25.906 1.00 80.06 252 GLU A O 1
ATOM 2039 N N . ALA A 1 253 ? 27.907 19.227 -25.979 1.00 83.56 253 ALA A N 1
ATOM 2040 C CA . ALA A 1 253 ? 28.290 20.607 -25.704 1.00 83.56 253 ALA A CA 1
ATOM 2041 C C . ALA A 1 253 ? 28.199 20.968 -24.205 1.00 83.56 253 ALA A C 1
ATOM 2043 O O . ALA A 1 253 ? 28.324 22.140 -23.852 1.00 83.56 253 ALA A O 1
ATOM 2044 N N . TYR A 1 254 ? 28.033 19.973 -23.325 1.00 80.12 254 TYR A N 1
ATOM 2045 C CA . TYR A 1 254 ? 27.902 20.118 -21.873 1.00 80.12 254 TYR A CA 1
ATOM 2046 C C . TYR A 1 254 ? 26.682 20.934 -21.410 1.00 80.12 254 TYR A C 1
ATOM 2048 O O . TYR A 1 254 ? 26.647 21.398 -20.267 1.00 80.12 254 TYR A O 1
ATOM 2056 N N . ASN A 1 255 ? 25.651 21.084 -22.245 1.00 80.81 255 ASN A N 1
ATOM 2057 C CA . ASN A 1 255 ? 24.394 21.698 -21.831 1.00 80.81 255 ASN A CA 1
ATOM 2058 C C . ASN A 1 255 ? 23.480 20.670 -21.163 1.00 80.81 255 ASN A C 1
ATOM 2060 O O . ASN A 1 255 ? 23.375 19.514 -21.580 1.00 80.81 255 ASN A O 1
ATOM 2064 N N . VAL A 1 256 ? 22.769 21.122 -20.130 1.00 79.06 256 VAL A N 1
ATOM 2065 C CA . VAL A 1 256 ? 21.749 20.322 -19.451 1.00 79.06 256 VAL A CA 1
ATOM 2066 C C . VAL A 1 256 ? 20.449 20.423 -20.242 1.00 79.06 256 VAL A C 1
ATOM 2068 O O . VAL A 1 256 ? 19.849 21.496 -20.329 1.00 79.06 256 VAL A O 1
ATOM 2071 N N . ALA A 1 257 ? 20.012 19.305 -20.820 1.00 77.75 257 ALA A N 1
ATOM 2072 C CA . ALA A 1 257 ? 18.728 19.231 -21.504 1.00 77.75 257 ALA A CA 1
ATOM 2073 C C . ALA A 1 257 ? 17.558 19.322 -20.509 1.00 77.75 257 ALA A C 1
ATOM 2075 O O . ALA A 1 257 ? 17.707 19.067 -19.310 1.00 77.75 257 ALA A O 1
ATOM 2076 N N . ASN A 1 258 ? 16.364 19.643 -21.017 1.00 80.06 258 ASN A N 1
ATOM 2077 C CA . ASN A 1 258 ? 15.153 19.606 -20.201 1.00 80.06 258 ASN A CA 1
ATOM 2078 C C . ASN A 1 258 ? 14.967 18.208 -19.585 1.00 80.06 258 ASN A C 1
ATOM 2080 O O . ASN A 1 258 ? 15.118 17.206 -20.292 1.00 80.06 258 ASN A O 1
ATOM 2084 N N . PRO A 1 259 ? 14.615 18.121 -18.290 1.00 80.25 259 PRO A N 1
ATOM 2085 C CA . PRO A 1 259 ? 14.468 16.841 -17.620 1.00 80.25 259 PRO A CA 1
ATOM 2086 C C . PRO A 1 259 ? 13.364 16.013 -18.276 1.00 80.25 259 PRO A C 1
ATOM 2088 O O . PRO A 1 259 ? 12.242 16.484 -18.473 1.00 80.25 259 PRO A O 1
ATOM 2091 N N . THR A 1 260 ? 13.679 14.754 -18.564 1.00 85.94 260 THR A N 1
ATOM 2092 C CA . THR A 1 260 ? 12.684 13.745 -18.944 1.00 85.94 260 THR A CA 1
ATOM 2093 C C . THR A 1 260 ? 12.415 12.818 -17.763 1.00 85.94 260 THR A C 1
ATOM 2095 O O . THR A 1 260 ? 13.196 12.767 -16.810 1.00 85.94 260 THR A O 1
ATOM 2098 N N . TYR A 1 261 ? 11.297 12.095 -17.797 1.00 87.25 261 TYR A N 1
ATOM 2099 C CA . TYR A 1 261 ? 10.870 11.229 -16.699 1.00 87.25 261 TYR A CA 1
ATOM 2100 C C . TYR A 1 261 ? 10.567 9.825 -17.216 1.00 87.25 261 TYR A C 1
ATOM 2102 O O . TYR A 1 261 ? 9.861 9.678 -18.212 1.00 87.25 261 TYR A O 1
ATOM 2110 N N . LYS A 1 262 ? 11.077 8.790 -16.530 1.00 81.56 262 LYS A N 1
ATOM 2111 C CA . LYS A 1 262 ? 10.779 7.384 -16.879 1.00 81.56 262 LYS A CA 1
ATOM 2112 C C . LYS A 1 262 ? 9.310 7.026 -16.631 1.00 81.56 262 LYS A C 1
ATOM 2114 O O . LYS A 1 262 ? 8.732 6.286 -17.414 1.00 81.56 262 LYS A O 1
ATOM 2119 N N . ILE A 1 263 ? 8.734 7.566 -15.558 1.00 88.06 263 ILE A N 1
ATOM 2120 C CA . ILE A 1 263 ? 7.311 7.477 -15.217 1.00 88.06 263 ILE A CA 1
ATOM 2121 C C . ILE A 1 263 ? 6.792 8.904 -15.109 1.00 88.06 263 ILE A C 1
ATOM 2123 O O . ILE A 1 263 ? 7.465 9.746 -14.514 1.00 88.06 263 ILE A O 1
ATOM 2127 N N . ASN A 1 264 ? 5.595 9.177 -15.630 1.00 91.00 264 ASN A N 1
ATOM 2128 C CA . ASN A 1 264 ? 4.943 10.465 -15.418 1.00 91.00 264 ASN A CA 1
ATOM 2129 C C . ASN A 1 264 ? 4.782 10.727 -13.900 1.00 91.00 264 ASN A C 1
ATOM 2131 O O . ASN A 1 264 ? 4.063 9.983 -13.233 1.00 91.00 264 ASN A O 1
ATOM 2135 N N . PRO A 1 265 ? 5.390 11.778 -13.321 1.00 94.31 265 PRO A N 1
ATOM 2136 C CA . PRO A 1 265 ? 5.276 12.036 -11.885 1.00 94.31 265 PRO A CA 1
ATOM 2137 C C . PRO A 1 265 ? 3.832 12.231 -11.402 1.00 94.31 265 PRO A C 1
ATOM 2139 O O . PRO A 1 265 ? 3.502 11.869 -10.272 1.00 94.31 265 PRO A O 1
ATOM 2142 N N . SER A 1 266 ? 2.956 12.760 -12.262 1.00 95.06 266 SER A N 1
ATOM 2143 C CA . SER A 1 266 ? 1.532 12.915 -11.955 1.00 95.06 266 SER A CA 1
ATOM 2144 C C . SER A 1 266 ? 0.802 11.571 -11.884 1.00 95.06 266 SER A C 1
ATOM 2146 O O . SER A 1 266 ? -0.136 11.453 -11.103 1.00 95.06 266 SER A O 1
ATOM 2148 N N . PHE A 1 267 ? 1.260 10.544 -12.611 1.00 95.00 267 PHE A N 1
ATOM 2149 C CA . PHE A 1 267 ? 0.722 9.186 -12.479 1.00 95.00 267 PHE A CA 1
ATOM 2150 C C . PHE A 1 267 ? 0.940 8.649 -11.060 1.00 95.00 267 PHE A C 1
ATOM 2152 O O . PHE A 1 267 ? -0.008 8.198 -10.427 1.00 95.00 267 PHE A O 1
ATOM 2159 N N . ILE A 1 268 ? 2.156 8.772 -10.510 1.00 96.31 268 ILE A N 1
ATOM 2160 C CA . ILE A 1 268 ? 2.450 8.298 -9.145 1.00 96.31 268 ILE A CA 1
ATOM 2161 C C . ILE A 1 268 ? 1.625 9.081 -8.110 1.00 96.31 268 ILE A C 1
ATOM 2163 O O . ILE A 1 268 ? 1.116 8.502 -7.152 1.00 96.31 268 ILE A O 1
ATOM 2167 N N . ALA A 1 269 ? 1.448 10.389 -8.304 1.00 97.25 269 ALA A N 1
ATOM 2168 C CA . ALA A 1 269 ? 0.606 11.201 -7.429 1.00 97.25 269 ALA A CA 1
ATOM 2169 C C . ALA A 1 269 ? -0.870 10.757 -7.456 1.00 97.25 269 ALA A C 1
ATOM 2171 O O . ALA A 1 269 ? -1.489 10.642 -6.397 1.00 97.25 269 ALA A O 1
ATOM 2172 N N . ASN A 1 270 ? -1.414 10.469 -8.641 1.00 97.31 270 ASN A N 1
ATOM 2173 C CA . ASN A 1 270 ? -2.781 9.966 -8.797 1.00 97.31 270 ASN A CA 1
ATOM 2174 C C . ASN A 1 270 ? -2.925 8.549 -8.227 1.00 97.31 270 ASN A C 1
ATOM 2176 O O . ASN A 1 270 ? -3.884 8.287 -7.514 1.00 97.31 270 ASN A O 1
ATOM 2180 N N . LEU A 1 271 ? -1.931 7.674 -8.408 1.00 96.81 271 LEU A N 1
ATOM 2181 C CA . LEU A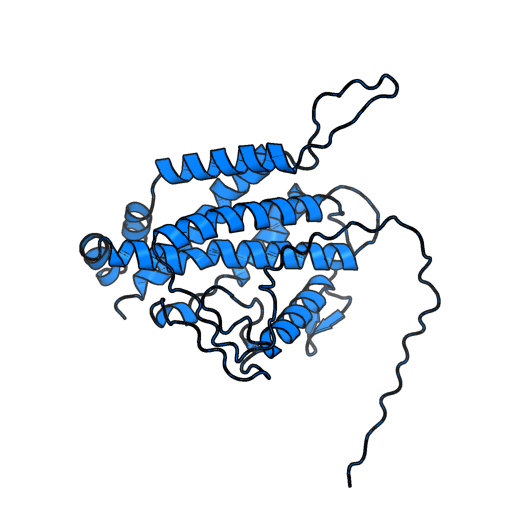 1 271 ? -1.894 6.357 -7.766 1.00 96.81 271 LEU A CA 1
ATOM 2182 C C . LEU A 1 271 ? -2.011 6.467 -6.235 1.00 96.81 271 LEU A C 1
ATOM 2184 O O . LEU A 1 271 ? -2.718 5.687 -5.594 1.00 96.81 271 LEU A O 1
ATOM 2188 N N . PHE A 1 272 ? -1.337 7.445 -5.623 1.00 97.62 272 PHE A N 1
ATOM 2189 C CA . PHE A 1 272 ? -1.467 7.676 -4.185 1.00 97.62 272 PHE A CA 1
ATOM 2190 C C . PHE A 1 272 ? -2.868 8.151 -3.786 1.00 97.62 272 PHE A C 1
ATOM 2192 O O . PHE A 1 272 ? -3.406 7.673 -2.787 1.00 97.62 272 PHE A O 1
ATOM 2199 N N . GLU A 1 273 ? -3.448 9.078 -4.545 1.00 97.38 273 GLU A N 1
ATOM 2200 C CA . GLU A 1 273 ? -4.772 9.649 -4.276 1.00 97.38 273 GLU A CA 1
ATOM 2201 C C . GLU A 1 273 ? -5.914 8.656 -4.487 1.00 97.38 273 GLU A C 1
ATOM 2203 O O . GLU A 1 273 ? -6.786 8.530 -3.630 1.00 97.38 273 GLU A O 1
ATOM 2208 N N . GLU A 1 274 ? -5.901 7.946 -5.606 1.00 96.12 274 GLU A N 1
ATOM 2209 C CA . GLU A 1 274 ? -7.017 7.121 -6.063 1.00 96.12 274 GLU A CA 1
ATOM 2210 C C . GLU A 1 274 ? -6.953 5.696 -5.510 1.00 96.12 274 GLU A C 1
ATOM 2212 O O . GLU A 1 274 ? -7.970 5.003 -5.475 1.00 96.12 274 GLU A O 1
ATOM 2217 N N . TRP A 1 275 ? -5.780 5.255 -5.038 1.00 96.75 275 TRP A N 1
ATOM 2218 C CA . TRP A 1 275 ? -5.582 3.865 -4.636 1.00 96.75 275 TRP A CA 1
ATOM 2219 C C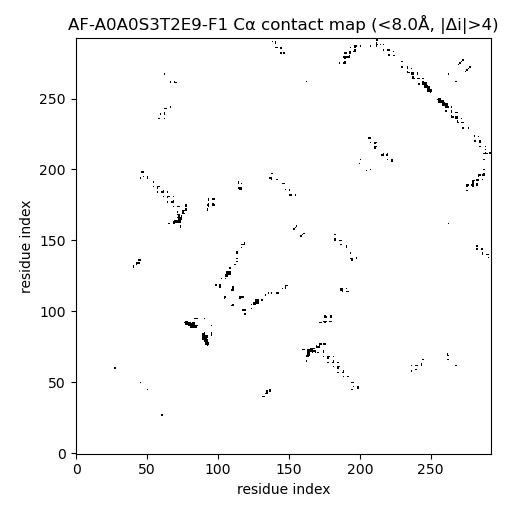 . TRP A 1 275 ? -4.879 3.682 -3.283 1.00 96.75 275 TRP A C 1
ATOM 2221 O O . TRP A 1 275 ? -5.476 3.108 -2.367 1.00 96.75 275 TRP A O 1
ATOM 2231 N N . VAL A 1 276 ? -3.663 4.213 -3.082 1.00 97.81 276 VAL A N 1
ATOM 2232 C CA . VAL A 1 276 ? -2.912 3.979 -1.823 1.00 97.81 276 VAL A CA 1
ATOM 2233 C C . VAL A 1 276 ? -3.638 4.569 -0.607 1.00 97.81 276 VAL A C 1
ATOM 2235 O O . VAL A 1 276 ? -3.806 3.892 0.412 1.00 97.81 276 VAL A O 1
ATOM 2238 N N . MET A 1 277 ? -4.068 5.834 -0.676 1.00 97.38 277 MET A N 1
ATOM 2239 C CA . MET A 1 277 ? -4.757 6.500 0.435 1.00 97.38 277 MET A CA 1
ATOM 2240 C C . MET A 1 277 ? -6.147 5.899 0.714 1.00 97.38 277 MET A C 1
ATOM 2242 O O . MET A 1 277 ? -6.433 5.648 1.888 1.00 97.38 277 MET A O 1
ATOM 2246 N N . PRO A 1 278 ? -6.990 5.592 -0.293 1.00 97.56 278 PRO A N 1
ATOM 2247 C CA . PRO A 1 278 ? -8.251 4.881 -0.085 1.00 97.56 278 PRO A CA 1
ATOM 2248 C C . PRO A 1 278 ? -8.090 3.525 0.605 1.00 97.56 278 PRO A C 1
ATOM 2250 O O . PRO A 1 278 ? -8.767 3.288 1.605 1.00 97.56 278 PRO A O 1
ATOM 2253 N N . LEU A 1 279 ? -7.146 2.680 0.172 1.00 98.19 279 LEU A N 1
ATOM 2254 C CA . LEU A 1 279 ? -6.882 1.403 0.849 1.00 98.19 279 LEU A CA 1
ATOM 2255 C C . LEU A 1 279 ? -6.347 1.602 2.274 1.00 98.19 279 LEU A C 1
ATOM 2257 O O . LEU A 1 279 ? -6.727 0.879 3.192 1.00 98.19 279 LEU A O 1
ATOM 2261 N N . THR A 1 280 ? -5.516 2.626 2.500 1.00 98.19 280 THR A N 1
ATOM 2262 C CA . THR A 1 280 ? -5.065 2.981 3.859 1.00 98.19 280 THR A CA 1
ATOM 2263 C C . THR A 1 280 ? -6.251 3.383 4.751 1.00 98.19 280 THR A C 1
ATOM 2265 O O . THR A 1 280 ? -6.266 3.081 5.946 1.00 98.19 280 THR A O 1
ATOM 2268 N N . LYS A 1 281 ? -7.253 4.090 4.206 1.00 97.62 281 LYS A N 1
ATOM 2269 C CA . LYS A 1 281 ? -8.482 4.452 4.934 1.00 97.62 281 LYS A CA 1
ATOM 2270 C C . LYS A 1 281 ? -9.360 3.231 5.203 1.00 97.62 281 LYS A C 1
ATOM 2272 O O . LYS A 1 281 ? -9.901 3.125 6.297 1.00 97.62 281 LYS A O 1
ATOM 2277 N N . GLU A 1 282 ? -9.447 2.291 4.267 1.00 97.69 282 GLU A N 1
ATOM 2278 C CA . GLU A 1 282 ? -10.135 1.011 4.475 1.00 97.69 282 GLU A CA 1
ATOM 2279 C C . GLU A 1 282 ? -9.531 0.241 5.656 1.00 97.69 282 GLU A C 1
ATOM 2281 O O . GLU A 1 282 ? -10.267 -0.153 6.558 1.00 97.69 282 GLU A O 1
ATOM 2286 N N . VAL A 1 283 ? -8.197 0.141 5.734 1.00 98.44 283 VAL A N 1
ATOM 2287 C CA . VAL A 1 283 ? -7.506 -0.455 6.891 1.00 98.44 283 VAL A CA 1
ATOM 2288 C C . VAL A 1 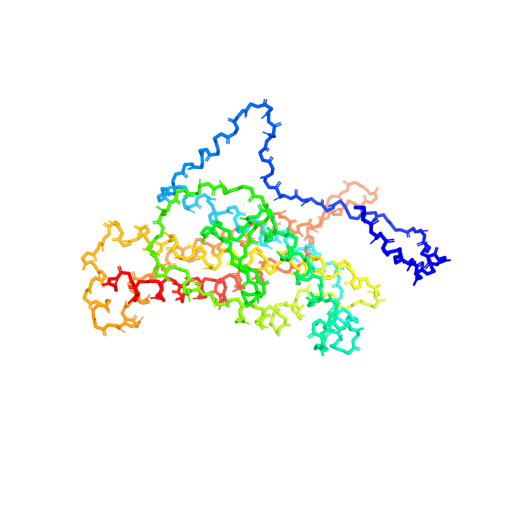283 ? -7.816 0.294 8.190 1.00 98.44 283 VAL A C 1
ATOM 2290 O O . VAL A 1 283 ? -8.090 -0.348 9.202 1.00 98.44 283 VAL A O 1
ATOM 2293 N N . GLN A 1 284 ? -7.801 1.634 8.183 1.00 98.31 284 GLN A N 1
ATOM 2294 C CA . GLN A 1 284 ? -8.160 2.430 9.367 1.00 98.31 284 GLN A CA 1
ATOM 2295 C C . GLN A 1 284 ? -9.588 2.119 9.845 1.00 98.31 284 GLN A C 1
ATOM 2297 O O . GLN A 1 284 ? -9.810 1.955 11.042 1.00 98.31 284 GLN A O 1
ATOM 2302 N N . VAL A 1 285 ? -10.551 2.009 8.923 1.00 98.31 285 VAL A N 1
ATOM 2303 C CA . VAL A 1 285 ? -11.946 1.674 9.248 1.00 98.31 285 VAL A CA 1
ATOM 2304 C C . VAL A 1 285 ? -12.055 0.254 9.806 1.00 98.31 285 VAL A C 1
ATOM 2306 O O . VAL A 1 285 ? -12.678 0.070 10.848 1.00 98.31 285 VAL A O 1
ATOM 2309 N N . GLU A 1 286 ? -11.435 -0.742 9.163 1.00 98.00 286 GLU A N 1
ATOM 2310 C CA . GLU A 1 286 ? -11.422 -2.126 9.664 1.00 98.00 286 GLU A CA 1
ATOM 2311 C C . GLU A 1 286 ? -10.827 -2.220 11.073 1.00 98.00 286 GLU A C 1
ATOM 2313 O O . GLU A 1 286 ? -11.337 -2.960 11.916 1.00 98.00 286 GLU A O 1
ATOM 2318 N N . TYR A 1 287 ? -9.771 -1.454 11.337 1.00 98.25 287 TYR A N 1
ATOM 2319 C CA . TYR A 1 287 ? -9.133 -1.403 12.644 1.00 98.25 287 TYR A CA 1
ATOM 2320 C C . TYR A 1 287 ? -10.056 -0.802 13.706 1.00 98.25 287 TYR A C 1
ATOM 2322 O O . TYR A 1 287 ? -10.339 -1.447 14.715 1.00 98.25 287 TYR A O 1
ATOM 2330 N N . LEU A 1 288 ? -10.606 0.391 13.452 1.00 98.00 288 LEU A N 1
ATOM 2331 C CA . LEU A 1 288 ? -11.488 1.071 14.405 1.00 98.00 288 LEU A CA 1
ATOM 2332 C C . LEU A 1 288 ? -12.767 0.291 14.690 1.00 98.00 288 LEU A C 1
ATOM 2334 O O . LEU A 1 288 ? -13.231 0.287 15.824 1.00 98.00 288 LEU A O 1
ATOM 2338 N N . LEU A 1 289 ? -13.325 -0.407 13.700 1.00 97.44 289 LEU A N 1
ATOM 2339 C CA . LEU A 1 289 ? -14.512 -1.229 13.913 1.00 97.44 289 LEU A CA 1
ATOM 2340 C C . LEU A 1 289 ? -14.314 -2.315 14.974 1.00 97.44 289 LEU A C 1
ATOM 2342 O O . LEU A 1 289 ? -15.307 -2.727 15.565 1.00 97.44 289 LEU A O 1
ATOM 2346 N N . ARG A 1 290 ? -13.079 -2.779 15.199 1.00 96.12 290 ARG A N 1
ATOM 2347 C CA . ARG A 1 290 ? -12.749 -3.884 16.115 1.00 96.12 290 ARG A CA 1
ATOM 2348 C C . ARG A 1 290 ? -11.925 -3.447 17.326 1.00 96.12 290 ARG A C 1
ATOM 2350 O O . ARG A 1 290 ? -11.410 -4.280 18.060 1.00 96.12 290 ARG A O 1
ATOM 2357 N N . ILE A 1 291 ? -11.730 -2.144 17.521 1.00 95.62 291 ILE A N 1
ATOM 2358 C CA . ILE A 1 291 ? -10.868 -1.615 18.594 1.00 95.62 291 ILE A CA 1
ATOM 2359 C C . ILE A 1 291 ? -11.545 -1.627 19.976 1.00 95.62 291 ILE A C 1
ATOM 2361 O O . ILE A 1 291 ? -10.887 -1.438 20.992 1.00 95.62 291 ILE A O 1
ATOM 2365 N N . LEU A 1 292 ? -12.871 -1.795 20.007 1.00 93.56 292 LEU A N 1
ATOM 2366 C CA . LEU A 1 292 ? -13.678 -1.908 21.228 1.00 93.56 292 LEU A CA 1
ATOM 2367 C C . LEU A 1 292 ? -14.157 -3.344 21.488 1.00 93.56 292 LEU A C 1
ATOM 2369 O O . LEU A 1 292 ? -14.954 -3.536 22.407 1.00 93.56 292 LEU A O 1
ATOM 2373 N N . ASP A 1 293 ? -13.743 -4.290 20.640 1.00 86.31 293 ASP A N 1
ATOM 2374 C CA . ASP A 1 293 ? -14.081 -5.709 20.777 1.00 86.31 293 ASP A CA 1
ATOM 2375 C C . ASP A 1 293 ? -13.255 -6.361 21.903 1.00 86.31 293 ASP A C 1
ATOM 2377 O O . ASP A 1 293 ? -12.085 -5.952 22.106 1.00 86.31 293 ASP A O 1
#

Organism: NCBI:txid157739

pLDDT: mean 80.08, std 22.61, range [24.7, 98.56]

Solvent-accessible surface area (backbone atoms only — not comparable to full-atom values): 17556 Å² total; per-residue (Å²): 136,86,84,83,82,82,81,81,86,91,72,88,87,81,82,79,83,88,85,74,87,76,78,82,77,79,72,85,66,88,71,73,84,87,65,100,53,91,79,75,70,79,66,76,75,87,43,71,69,53,48,54,55,51,53,58,51,40,50,52,50,35,51,52,27,49,58,59,39,33,75,38,42,59,81,41,75,25,68,40,43,85,75,36,76,52,93,94,37,73,25,15,49,35,54,51,51,44,52,53,49,50,54,55,40,33,34,70,42,51,64,71,40,96,65,45,77,67,86,59,69,93,78,64,92,71,49,76,51,82,87,77,74,69,76,84,80,71,61,79,57,56,80,79,65,78,62,44,71,57,56,54,50,49,40,63,74,61,45,42,71,74,47,28,36,97,48,97,60,91,49,36,69,62,48,32,53,30,50,44,49,33,51,53,35,49,47,31,56,25,55,43,16,44,60,53,36,50,47,52,40,73,75,44,45,81,80,45,50,66,34,34,76,68,60,35,62,66,58,44,50,58,75,70,60,51,70,68,60,52,53,51,50,32,52,51,44,25,52,48,35,50,65,73,38,52,47,80,48,69,49,99,84,72,45,78,52,84,75,41,57,87,56,64,30,64,56,60,15,46,47,38,60,75,43,48,49,51,51,16,48,51,37,21,44,61,42,51,55,39,67,84,110

InterPro domains:
  IPR002701 Chorismate mutase II, prokaryotic-type [PF01817] (174-284)
  IPR008238 Chorismate mutase, AroQ class, eukaryotic type [PIRSF017318] (53-293)
  IPR008238 Chorismate mutase, AroQ class, eukaryotic type [PS51169] (39-293)
  IPR008238 Chorismate mutase, AroQ class, eukaryotic type [PTHR21145] (52-293)
  IPR008238 Chorismate mutase, AroQ class, eukaryotic type [TIGR01802] (53-293)
  IPR036263 Chorismate mutase type II superfamily [SSF48600] (53-293)
  IPR037039 Chorismate mutase, AroQ class superfamily, eukaryotic [G3DSA:1.10.590.10] (50-293)

Mean predicted aligned error: 10.81 Å

Foldseek 3Di:
DDDDDDDDDPDPPDDDDDDDPDDPPPPPPPDDDDDPDPDLPPPDADDPVNLVVVLVVLLLLLLVLLLLLLVAALDEQQAVQQPDDDPNGGGGVLVVVLVVVVQVCLQVPVVVDLLFDHPCVVPRDHHVDPDNDDPDQFDPLSVVDAPLVVLLVCCSPPPSVQRYDPDPDHPSVSNSVSSSSNSRSLRSSLSSLRVVLSNVCVVCVVCCVVCLVVLPLPSLLVSSDDPVVLVVQLVVQLVSSVVPQWDWDQDPVRDTDDTDGSHNSNVRSVCCNVPSVVSSSVSSSSRSNPNVD

Sequence (293 aa):
MEAILQLQPLLNIKSICYLSPKPIIFLHQNFRPLTRSRVTFCSSSPTPFSTGNSLIQQEDTIIFSLLERSQYSHDSVAYDKDVIFLDDSKGSLVDYMLFQHEKLHAQVGRYKSEEENTFFPQFFPNPRLPHVQYPQVLHHCADSININHKIRSDYFEKIVPEIAKAKNNDEGGSIAVCDILCLQALSKRIHYGKFVAEAKFQEARSKYEAAIKAKDRKLLLELLTDKTVEAIVKKRVELKAKAFGQVVQIDEAYNVANPTYKINPSFIANLFEEWVMPLTKEVQVEYLLRILD

Secondary structure (DSSP, 8-state):
-------------------SPPP------------SS----------HHHHHHHHHHHHHHHHHHHHHHTTSBSS-GGG-TTSEEETTEEE-HHHHHHHHHHHHHHHTTGGGSTT---S-GGG----SS--------S-GGGGG---HHHHHHHIIIIIHHHHSB------HHHHHHHHHHHHHHHHHHHHTHHHHHHHHHHHSHHHHHHHHHTT-HHHHHHHH--HHHHHHHHHHHHHHHHHHSEE--B-TT--BPPPEESS-HHHHHHHIIIIIHHHHHHHHHHHHHTTT-

Radius of gyration: 21.82 Å; Cα contacts (8 Å, |Δi|>4): 313; chains: 1; bounding box: 51×64×50 Å